Protein AF-0000000082577957 (afdb_homodimer)

InterPro domains:
  IPR009394 DNA repair protein MmcB-like [PF06319] (3-141)
  IPR009394 DNA repair protein MmcB-like [PIRSF031796] (5-137)
  IPR011856 tRNA endonuclease-like domain superfamily [G3DSA:3.40.1350.10] (13-114)

Secondary structure (DSSP, 8-state):
--HHHHHHHHHHHHHHTTEEEEEEEE-TTS-EEEEEEEETT--EEEEEE--SHHHHHT-TTGGGGGGG-SEEEEEEETT---GGGGSGGG-TTT-EEEEE-SS-EEEEEPPPP-PPPHHHHHHHHHHHHHHHHHHHHHHH-TTTTTT-/--HHHHHHHHHHHHHHTTEEEEEEEE-TTS-EEEEEEEETT--EEEEEE--SHHHHHT-TTGGGGGGG-SEEEEEEETT---GGGGSGGG-TTT-EEEEE-SS-EEEEEPPPP-PPPHHHHHHHHHHHHHHHHHHHHHHH-TTTTTT-

Solvent-accessible surface area (backbone atoms only — not comparable to full-atom values): 15838 Å² total; per-residue (Å²): 127,55,63,66,33,30,49,46,1,42,45,39,45,34,44,75,70,55,20,36,44,42,66,66,39,77,42,89,92,78,44,65,37,49,27,39,28,37,34,91,85,65,52,31,37,35,36,44,72,36,70,43,70,66,55,51,75,64,50,84,62,60,74,68,55,58,85,74,22,24,28,40,31,40,34,28,41,70,88,58,83,61,72,69,52,68,36,70,93,53,36,48,81,44,34,12,32,32,40,12,39,61,84,40,48,44,78,78,36,77,43,38,81,47,82,61,56,68,71,58,45,52,52,50,46,52,53,49,20,44,52,26,19,43,50,42,42,43,72,78,37,70,61,56,62,71,80,106,126,55,64,68,32,30,48,48,2,42,45,40,45,36,44,77,70,55,21,34,45,43,66,67,39,77,43,88,92,78,44,64,36,49,28,39,27,36,34,93,86,64,52,31,3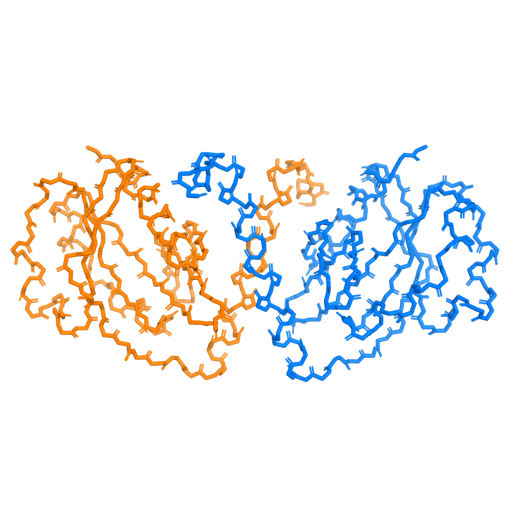8,35,36,45,73,36,70,44,70,67,56,51,74,64,53,84,62,60,74,68,54,58,85,72,23,23,29,40,29,39,33,29,40,71,89,57,82,62,70,68,53,67,36,72,93,51,36,49,82,44,35,13,33,33,39,13,39,60,83,40,48,44,77,78,38,77,43,37,80,47,80,60,56,68,70,58,44,52,52,51,45,51,54,49,20,44,51,25,19,44,50,43,42,42,72,77,38,72,60,56,62,70,80,106

Nearest PDB structures (foldseek):
  3dnx-assembly1_A-2  TM=9.337E-01  e=1.467E-16  Ruegeria pomeroyi
  2vld-assembly1_B  TM=5.559E-01  e=6.396E-04  Pyrococcus abyssi
  8xl0-assembly1_A  TM=4.916E-01  e=1.733E-01  Homo sapiens
  8xl2-assembly1_C  TM=5.024E-01  e=4.855E-01  Homo sapiens
  8xl2-assembly1_B  TM=5.024E-01  e=6.281E-01  Homo sapiens

Sequence (296 aa):
MIAADVARGVTRLLLRHDCVALAEVPLEGGRRADLMAIDSRGNIVIVEIKVSRADLLGDGKWTDYLAHCDRFFWAVPEGFDLRPFEQEGFLPARAGLIVADRYDAAVMREAATFPLPAPTRRKCTLAFARRAARRVIQILDPDAEAAFMIAADVARGVTRLLLRHDCVALAEVPLEGGRRADLMAIDSRGNIVIVEIKVSRADLLGDGKWTDYLAHCDRFFWAVPEGFDLRPFEQEGFLPARAGLIVADRYDAAVMREAATFPLPAPTRRKCTLAFARRAARRVIQILDPDAEAAF

pLDDT: mean 96.44, std 6.92, range [44.67, 98.95]

Organism: NCBI:txid68569

Radius of gyration: 21.64 Å; Cα contacts (8 Å, |Δi|>4): 585; chains: 2; bounding box: 35×65×41 Å

Foldseek 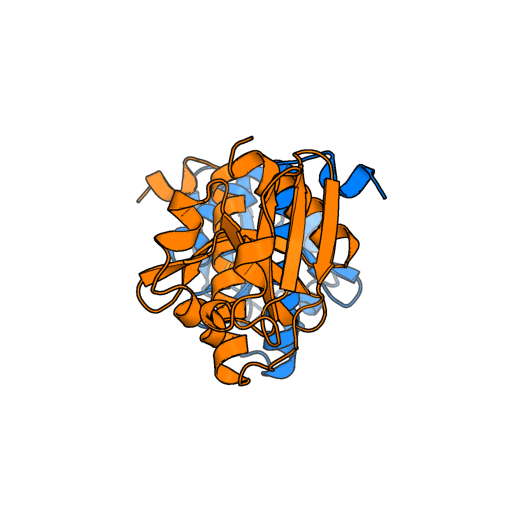3Di:
DDQLFQLQQVQVVCVVVQWHKDAFDADPPGDTFRIWIAHPVLFIETEHEDADPCSVVPCQPVCVCVQQGQAYEYEYEPPDDCVVCPDVSVPLQAYWYKYGGNHHIDTPGGGHTDDHDPVSSVVNVVSVVVVVVVVVCCVVPVCPPVVD/DDQLFQLQQVQVVCVVVQWHKDAFDADPPGDTFRIWIAHPVLFIETEHEDADPCSVVPCQPVCVCVQQGQAYEYEYEPPDDCVVCPDVSVPLQAYWYKYGGNHHIDTPGGGHTDDHDPVSSVVNVVSVVVVVVVVVCCVVPVCPPVVD

Structure (mmCIF, N/CA/C/O backbone):
data_AF-0000000082577957-model_v1
#
loop_
_entity.id
_entity.type
_entity.pdbx_description
1 polymer 'DNA repair protein MmcB-related protein'
#
loop_
_atom_site.group_PDB
_atom_site.id
_atom_site.type_symbol
_atom_site.label_atom_id
_atom_site.label_alt_id
_atom_site.label_comp_id
_atom_site.label_asym_id
_atom_site.label_entity_id
_atom_site.label_seq_id
_atom_site.pdbx_PDB_ins_code
_atom_site.Cartn_x
_atom_site.Cartn_y
_atom_site.Cartn_z
_atom_site.occupancy
_atom_site.B_iso_or_equiv
_atom_site.auth_seq_id
_atom_site.auth_comp_id
_atom_site.auth_asym_id
_atom_site.auth_atom_id
_atom_site.pdbx_PDB_model_num
ATOM 1 N N . MET A 1 1 ? 15.304 22.998 10.464 1 90.53 1 MET A N 1
ATOM 2 C CA . MET A 1 1 ? 14.766 21.656 10.258 1 90.53 1 MET A CA 1
ATOM 3 C C . MET A 1 1 ? 14.057 21.555 8.912 1 90.53 1 MET A C 1
ATOM 5 O O . MET A 1 1 ? 13.353 22.481 8.505 1 90.53 1 MET A O 1
ATOM 9 N N . ILE A 1 2 ? 14.194 20.476 8.189 1 96.13 2 ILE A N 1
ATOM 10 C CA . ILE A 1 2 ? 13.629 20.351 6.849 1 96.13 2 ILE A CA 1
ATOM 11 C C . ILE A 1 2 ? 12.354 19.512 6.904 1 96.13 2 ILE A C 1
ATOM 13 O O . ILE A 1 2 ? 12.065 18.876 7.92 1 96.13 2 ILE A O 1
ATOM 17 N N . ALA A 1 3 ? 11.668 19.492 5.855 1 97.61 3 ALA A N 1
ATOM 18 C CA . ALA A 1 3 ? 10.379 18.813 5.758 1 97.61 3 ALA A CA 1
ATOM 19 C C . ALA A 1 3 ? 10.522 17.32 6.039 1 97.61 3 ALA A C 1
ATOM 21 O O . ALA A 1 3 ? 9.649 16.712 6.662 1 97.61 3 ALA A O 1
ATOM 22 N N . ALA A 1 4 ? 11.646 16.784 5.628 1 97.82 4 ALA A N 1
ATOM 23 C CA . ALA A 1 4 ? 11.872 15.349 5.781 1 97.82 4 ALA A CA 1
ATOM 24 C C . ALA A 1 4 ? 11.962 14.962 7.255 1 97.82 4 ALA A C 1
ATOM 26 O O . ALA A 1 4 ? 11.537 13.872 7.644 1 97.82 4 ALA A O 1
ATOM 27 N N . ASP A 1 5 ? 12.527 15.835 8.075 1 97.82 5 ASP A N 1
ATOM 28 C CA . ASP A 1 5 ? 12.608 15.593 9.512 1 97.82 5 ASP A CA 1
ATOM 29 C C . ASP A 1 5 ? 11.218 15.557 10.143 1 97.82 5 ASP A C 1
ATOM 31 O O . ASP A 1 5 ? 10.912 14.663 10.934 1 97.82 5 ASP A O 1
ATOM 35 N N . VAL A 1 6 ? 10.398 16.482 9.747 1 98.67 6 VAL A N 1
ATOM 36 C CA . VAL A 1 6 ? 9.034 16.553 10.26 1 98.67 6 VAL A CA 1
ATOM 37 C C . VAL A 1 6 ? 8.249 15.321 9.814 1 98.67 6 VAL A C 1
ATOM 39 O O . VAL A 1 6 ? 7.558 14.692 10.618 1 98.67 6 VAL A O 1
ATOM 42 N N . ALA A 1 7 ? 8.438 14.947 8.549 1 98.75 7 ALA A N 1
ATOM 43 C CA . ALA A 1 7 ? 7.736 13.783 8.013 1 98.75 7 ALA A CA 1
ATOM 44 C C . ALA A 1 7 ? 8.086 12.522 8.797 1 98.75 7 ALA A C 1
ATOM 46 O O . ALA A 1 7 ? 7.209 11.71 9.101 1 98.75 7 ALA A O 1
ATOM 47 N N . ARG A 1 8 ? 9.355 12.386 9.087 1 98.3 8 ARG A N 1
ATOM 48 C CA . ARG A 1 8 ? 9.807 11.209 9.822 1 98.3 8 ARG A CA 1
ATOM 49 C C . ARG A 1 8 ? 9.167 11.147 11.204 1 98.3 8 ARG A C 1
ATOM 51 O O . ARG A 1 8 ? 8.65 10.104 11.609 1 98.3 8 ARG A O 1
ATOM 58 N N . GLY A 1 9 ? 9.222 12.252 11.936 1 98.47 9 GLY A N 1
ATOM 59 C CA . GLY A 1 9 ? 8.603 12.295 13.251 1 98.47 9 GLY A CA 1
ATOM 60 C C . GLY A 1 9 ? 7.11 12.032 13.216 1 98.47 9 GLY A C 1
ATOM 61 O O . GLY A 1 9 ? 6.586 11.286 14.047 1 98.47 9 GLY A O 1
ATOM 62 N N . VAL A 1 10 ? 6.428 12.609 12.253 1 98.84 10 VAL A N 1
ATOM 63 C CA . VAL A 1 10 ? 4.983 12.45 12.13 1 98.84 10 VAL A CA 1
ATOM 64 C C . VAL A 1 10 ? 4.652 11.007 11.756 1 98.84 10 VAL A C 1
ATOM 66 O O . VAL A 1 10 ? 3.687 10.432 12.266 1 98.84 10 VAL A O 1
ATOM 69 N N . THR A 1 11 ? 5.41 10.401 10.828 1 98.79 11 THR A N 1
ATOM 70 C CA . THR A 1 11 ? 5.189 9.013 10.438 1 98.79 11 THR A CA 1
ATOM 71 C C . THR A 1 11 ? 5.273 8.091 11.65 1 98.79 11 THR A C 1
ATOM 73 O O . THR A 1 11 ? 4.435 7.203 11.821 1 98.79 11 THR A O 1
ATOM 76 N N . ARG A 1 12 ? 6.278 8.318 12.527 1 98.44 12 ARG A N 1
ATOM 77 C CA . ARG A 1 12 ? 6.428 7.524 13.742 1 98.44 12 ARG A CA 1
ATOM 78 C C . ARG A 1 12 ? 5.225 7.699 14.663 1 98.44 12 ARG A C 1
ATOM 80 O O . ARG A 1 12 ? 4.725 6.726 15.231 1 98.44 12 ARG A O 1
ATOM 87 N N . LEU A 1 13 ? 4.768 8.932 14.8 1 98.45 13 LEU A N 1
ATOM 88 C CA . LEU A 1 13 ? 3.585 9.21 15.607 1 98.45 13 LEU A CA 1
ATOM 89 C C . LEU A 1 13 ? 2.371 8.46 15.067 1 98.45 13 LEU A C 1
ATOM 91 O O . LEU A 1 13 ? 1.646 7.815 15.828 1 98.45 13 LEU A O 1
ATOM 95 N N . LEU A 1 14 ? 2.164 8.59 13.75 1 98.53 14 LEU A N 1
ATOM 96 C CA . LEU A 1 14 ? 1.017 7.946 13.121 1 98.53 14 LEU A CA 1
ATOM 97 C C . LEU A 1 14 ? 1.076 6.433 13.301 1 98.53 14 LEU A C 1
ATOM 99 O O . LEU A 1 14 ? 0.056 5.795 13.569 1 98.53 14 LEU A O 1
ATOM 103 N N . LEU A 1 15 ? 2.248 5.91 13.11 1 98.11 15 LEU A N 1
ATOM 104 C CA . LEU A 1 15 ? 2.423 4.471 13.274 1 98.11 15 LEU A CA 1
ATOM 105 C C . LEU A 1 15 ? 2.037 4.034 14.683 1 98.11 15 LEU A C 1
ATOM 107 O O . LEU A 1 15 ? 1.375 3.009 14.861 1 98.11 15 LEU A O 1
ATOM 111 N N . ARG A 1 16 ? 2.394 4.803 15.677 1 96.81 16 ARG A N 1
ATOM 112 C CA . ARG A 1 16 ? 2.048 4.513 17.065 1 96.81 16 ARG A CA 1
ATOM 113 C C . ARG A 1 16 ? 0.538 4.542 17.27 1 96.81 16 ARG A C 1
ATOM 115 O O . ARG A 1 16 ? 0.026 3.972 18.236 1 96.81 16 ARG A O 1
ATOM 122 N N . HIS A 1 17 ? -0.178 5.202 16.464 1 96.67 17 HIS A N 1
ATOM 123 C CA . HIS A 1 17 ? -1.63 5.303 16.559 1 96.67 17 HIS A CA 1
ATOM 124 C C . HIS A 1 17 ? -2.314 4.397 15.541 1 96.67 17 HIS A C 1
ATOM 126 O O . HIS A 1 17 ? -3.452 4.653 15.142 1 96.67 17 HIS A O 1
ATOM 132 N N . ASP A 1 18 ? -1.565 3.448 14.998 1 96.83 18 ASP A N 1
ATOM 133 C CA . ASP A 1 18 ? -2.06 2.403 14.107 1 96.83 18 ASP A CA 1
ATOM 134 C C . ASP A 1 18 ? -2.45 2.98 12.748 1 96.83 18 ASP A C 1
ATOM 136 O O . ASP A 1 18 ? -3.428 2.54 12.139 1 96.83 18 ASP A O 1
ATOM 140 N N . CYS A 1 19 ? -1.773 4.042 12.339 1 98.41 19 CYS A N 1
ATOM 141 C CA . CYS A 1 19 ? -1.884 4.622 11.006 1 98.41 19 CYS A CA 1
ATOM 142 C C . CYS A 1 19 ? -0.594 4.428 10.218 1 98.41 19 CYS A C 1
ATOM 144 O O . CYS A 1 19 ? 0.489 4.766 10.699 1 98.41 19 CYS A O 1
ATOM 146 N N . VAL A 1 20 ? -0.752 3.888 9.031 1 98.87 20 VAL A N 1
ATOM 147 C CA . VAL A 1 20 ? 0.43 3.698 8.196 1 98.87 20 VAL A CA 1
ATOM 148 C C . VAL A 1 20 ? 0.447 4.739 7.079 1 98.87 20 VAL A C 1
ATOM 150 O O . VAL A 1 20 ? -0.558 4.937 6.392 1 98.87 20 VAL A O 1
ATOM 153 N N . ALA A 1 21 ? 1.607 5.369 6.934 1 98.88 21 ALA A N 1
ATOM 154 C CA . ALA A 1 21 ? 1.661 6.564 6.096 1 98.88 21 ALA A CA 1
ATOM 155 C C . ALA A 1 21 ? 2.533 6.332 4.865 1 98.88 21 ALA A C 1
ATOM 157 O O . ALA A 1 21 ? 3.447 5.505 4.891 1 98.88 21 ALA A O 1
ATOM 158 N N . LEU A 1 22 ? 2.221 7.034 3.843 1 98.86 22 LEU A N 1
ATOM 159 C CA . LEU A 1 22 ? 3.068 7.246 2.675 1 98.86 22 LEU A CA 1
ATOM 160 C C . LEU A 1 22 ? 3.36 8.73 2.476 1 98.86 22 LEU A C 1
ATOM 162 O O . LEU A 1 22 ? 2.475 9.57 2.657 1 98.86 22 LEU A O 1
ATOM 166 N N . ALA A 1 23 ? 4.561 9 2.089 1 98.78 23 ALA A N 1
ATOM 167 C CA . ALA A 1 23 ? 4.924 10.381 1.781 1 98.78 23 ALA A CA 1
ATOM 168 C C . ALA A 1 23 ? 4.689 10.695 0.306 1 98.78 23 ALA A C 1
ATOM 170 O O . ALA A 1 23 ? 4.676 9.791 -0.533 1 98.78 23 ALA A O 1
ATOM 171 N N . GLU A 1 24 ? 4.461 11.939 -0.005 1 98.49 24 GLU A N 1
ATOM 172 C CA . GLU A 1 24 ? 4.403 12.454 -1.37 1 98.49 24 GLU A CA 1
ATOM 173 C C . GLU A 1 24 ? 3.353 11.716 -2.194 1 98.49 24 GLU A C 1
ATOM 175 O O . GLU A 1 24 ? 3.668 11.136 -3.236 1 98.49 24 GLU A O 1
ATOM 180 N N . VAL A 1 25 ? 2.147 11.786 -1.832 1 98.69 25 VAL A N 1
ATOM 181 C CA . VAL A 1 25 ? 1.056 11.049 -2.461 1 98.69 25 VAL A CA 1
ATOM 182 C C . VAL A 1 25 ? 0.285 11.971 -3.403 1 98.69 25 VAL A C 1
ATOM 184 O O . VAL A 1 25 ? -0.356 12.927 -2.959 1 98.69 25 VAL A O 1
ATOM 187 N N . PRO A 1 26 ? 0.29 11.699 -4.695 1 98.1 26 PRO A N 1
ATOM 188 C CA . PRO A 1 26 ? -0.549 12.481 -5.606 1 98.1 26 PRO A CA 1
ATOM 189 C C . PRO A 1 26 ? -2.041 12.27 -5.362 1 98.1 26 PRO A C 1
ATOM 191 O O . PRO A 1 26 ? -2.471 11.151 -5.073 1 98.1 26 PRO A O 1
ATOM 194 N N . LEU A 1 27 ? -2.75 13.291 -5.435 1 96.73 27 LEU A N 1
ATOM 195 C CA . LEU A 1 27 ? -4.2 13.276 -5.27 1 96.73 27 LEU A CA 1
ATOM 196 C C . LEU A 1 27 ? -4.897 13.727 -6.549 1 96.73 27 LEU A C 1
ATOM 198 O O . LEU A 1 27 ? -4.269 14.326 -7.425 1 96.73 27 LEU A O 1
ATOM 202 N N . GLU A 1 28 ? -6.138 13.355 -6.586 1 91.99 28 GLU A N 1
ATOM 203 C CA . GLU A 1 28 ? -6.937 13.895 -7.682 1 91.99 28 GLU A CA 1
ATOM 204 C C . GLU A 1 28 ? -6.977 15.42 -7.638 1 91.99 28 GLU A C 1
ATOM 206 O O . GLU A 1 28 ? -7.083 16.012 -6.562 1 91.99 28 GLU A O 1
ATOM 211 N N . GLY A 1 29 ? -6.883 16.039 -8.82 1 91.42 29 GLY A N 1
ATOM 212 C CA . GLY A 1 29 ? -6.914 17.492 -8.874 1 91.42 29 GLY A CA 1
ATOM 213 C C . GLY A 1 29 ? -5.532 18.118 -8.911 1 91.42 29 GLY A C 1
ATOM 214 O O . GLY A 1 29 ? -5.397 19.342 -8.857 1 91.42 29 GLY A O 1
ATOM 215 N N . GLY A 1 30 ? -4.492 17.263 -8.9 1 92.77 30 GLY A N 1
ATOM 216 C CA . GLY A 1 30 ? -3.147 17.756 -9.146 1 92.77 30 GLY A CA 1
ATOM 217 C C . GLY A 1 30 ? -2.387 18.076 -7.873 1 92.77 30 GLY A C 1
ATOM 218 O O . GLY A 1 30 ? -1.258 18.57 -7.925 1 92.77 30 GLY A O 1
ATOM 219 N N . ARG A 1 31 ? -2.996 17.825 -6.763 1 95.11 31 ARG A N 1
ATOM 220 C CA . ARG A 1 31 ? -2.319 18.048 -5.489 1 95.11 31 ARG A CA 1
ATOM 221 C C . ARG A 1 31 ? -1.464 16.845 -5.106 1 95.11 31 ARG A C 1
ATOM 223 O O . ARG A 1 31 ? -1.672 15.742 -5.613 1 95.11 31 ARG A O 1
ATOM 230 N N . ARG A 1 32 ? -0.459 17.151 -4.239 1 97.9 32 ARG A N 1
ATOM 231 C CA . ARG A 1 32 ? 0.366 16.112 -3.63 1 97.9 32 ARG A CA 1
ATOM 232 C C . ARG A 1 32 ? 0.421 16.275 -2.115 1 97.9 32 ARG A C 1
ATOM 234 O O . ARG A 1 32 ? 0.872 17.307 -1.612 1 97.9 32 ARG A O 1
ATOM 241 N N . ALA A 1 33 ? -0.101 15.337 -1.443 1 98.5 33 ALA A N 1
ATOM 242 C CA . ALA A 1 33 ? -0.033 15.361 0.016 1 98.5 33 ALA A CA 1
ATOM 243 C C . ALA A 1 33 ? 1.379 15.05 0.504 1 98.5 33 ALA A C 1
ATOM 245 O O . ALA A 1 33 ? 2.027 14.129 0.001 1 98.5 33 ALA A O 1
ATOM 246 N N . ASP A 1 34 ? 1.82 15.786 1.504 1 98.76 34 ASP A N 1
ATOM 247 C CA . ASP A 1 34 ? 3.106 15.452 2.108 1 98.76 34 ASP A CA 1
ATOM 248 C C . ASP A 1 34 ? 3.068 14.069 2.752 1 98.76 34 ASP A C 1
ATOM 250 O O . ASP A 1 34 ? 3.983 13.265 2.563 1 98.76 34 ASP A O 1
ATOM 254 N N . LEU A 1 35 ? 2.01 13.78 3.539 1 98.91 35 LEU A N 1
ATOM 255 C CA . LEU A 1 35 ? 1.741 12.451 4.075 1 98.91 35 LEU A CA 1
ATOM 256 C C . LEU A 1 35 ? 0.269 12.087 3.912 1 98.91 35 LEU A C 1
ATOM 258 O O . LEU A 1 35 ? -0.61 12.927 4.118 1 98.91 35 LEU A O 1
ATOM 262 N N . MET A 1 36 ? -0.009 10.947 3.523 1 98.94 36 MET A N 1
ATOM 263 C CA . MET A 1 36 ? -1.317 10.301 3.58 1 98.94 36 MET A CA 1
ATOM 264 C C . MET A 1 36 ? -1.244 8.995 4.363 1 98.94 36 MET A C 1
ATOM 266 O O . MET A 1 36 ? -0.322 8.201 4.171 1 98.94 36 MET A O 1
ATOM 270 N N . ALA A 1 37 ? -2.179 8.783 5.268 1 98.95 37 ALA A N 1
ATOM 271 C CA . ALA A 1 37 ? -2.152 7.593 6.114 1 98.95 37 ALA A CA 1
ATOM 272 C C . ALA A 1 37 ? -3.527 6.935 6.179 1 98.95 37 ALA A C 1
ATOM 274 O O . ALA A 1 37 ? -4.548 7.593 5.967 1 98.95 37 ALA A O 1
ATOM 275 N N . ILE A 1 38 ? -3.49 5.65 6.459 1 98.91 38 ILE A N 1
ATOM 276 C CA . ILE A 1 38 ? -4.724 4.885 6.597 1 98.91 38 ILE A CA 1
ATOM 277 C C . ILE A 1 38 ? -4.68 4.062 7.882 1 98.91 38 ILE A C 1
ATOM 279 O O . ILE A 1 38 ? -3.652 3.463 8.209 1 98.91 38 ILE A O 1
ATOM 283 N N . ASP A 1 39 ? -5.755 4.077 8.596 1 98.67 39 ASP A N 1
ATOM 284 C CA . ASP A 1 39 ? -5.802 3.277 9.815 1 98.67 39 ASP A CA 1
ATOM 285 C C . ASP A 1 39 ? -6.502 1.942 9.57 1 98.67 39 ASP A C 1
ATOM 287 O O . ASP A 1 39 ? -6.818 1.602 8.428 1 98.67 39 ASP A O 1
ATOM 291 N N . SER A 1 40 ? -6.701 1.143 10.606 1 97.97 40 SER A N 1
ATOM 292 C CA . SER A 1 40 ? -7.18 -0.229 10.476 1 97.97 40 SER A CA 1
ATOM 293 C C . SER A 1 40 ? -8.656 -0.265 10.095 1 97.97 40 SER A C 1
ATOM 295 O O . SER A 1 40 ? -9.173 -1.309 9.691 1 97.97 40 SER A O 1
ATOM 297 N N . ARG A 1 41 ? -9.371 0.877 10.206 1 97.66 41 ARG A N 1
ATOM 298 C CA . ARG A 1 41 ? -10.781 0.959 9.84 1 97.66 41 ARG A CA 1
ATOM 299 C C . ARG A 1 41 ? -10.952 1.571 8.454 1 97.66 41 ARG A C 1
ATOM 301 O O . ARG A 1 41 ? -12.075 1.701 7.961 1 97.66 41 ARG A O 1
ATOM 308 N N . GLY A 1 42 ? -9.894 1.992 7.837 1 98.54 42 GLY A N 1
ATOM 309 C CA . GLY A 1 42 ? -9.945 2.56 6.499 1 98.54 42 GLY A CA 1
ATOM 310 C C . GLY A 1 42 ? -10.1 4.069 6.497 1 98.54 42 GLY A C 1
ATOM 311 O O . GLY A 1 42 ? -10.358 4.671 5.452 1 98.54 42 GLY A O 1
ATOM 312 N N . ASN A 1 43 ? -9.993 4.682 7.702 1 98.72 43 ASN A N 1
ATOM 313 C CA . ASN A 1 43 ? -10.012 6.14 7.756 1 98.72 43 ASN A CA 1
ATOM 314 C C . ASN A 1 43 ? -8.714 6.738 7.221 1 98.72 43 ASN A C 1
ATOM 316 O O . ASN A 1 43 ? -7.63 6.219 7.49 1 98.72 43 ASN A O 1
ATOM 320 N N . ILE A 1 44 ? -8.852 7.83 6.531 1 98.92 44 ILE A N 1
ATOM 321 C CA . ILE A 1 44 ? -7.717 8.433 5.841 1 98.92 44 ILE A CA 1
ATOM 322 C C . ILE A 1 44 ? -7.352 9.757 6.507 1 98.92 44 ILE A C 1
ATOM 324 O O . ILE A 1 44 ? -8.228 10.575 6.797 1 98.92 44 ILE A O 1
ATOM 328 N N . VAL A 1 45 ? -6.082 9.937 6.762 1 98.93 45 VAL A N 1
ATOM 329 C CA . VAL A 1 45 ? -5.508 11.15 7.335 1 98.93 45 VAL A CA 1
ATOM 330 C C . VAL A 1 45 ? -4.541 11.785 6.339 1 98.93 45 VAL A C 1
ATOM 332 O O . VAL A 1 45 ? -3.725 11.091 5.728 1 98.93 45 VAL A O 1
ATOM 335 N N . ILE A 1 46 ? -4.674 13.042 6.14 1 98.94 46 ILE A N 1
ATOM 336 C CA . ILE A 1 46 ? -3.674 13.786 5.383 1 98.94 46 ILE A CA 1
ATOM 337 C C . ILE A 1 46 ? -2.959 14.773 6.302 1 98.94 46 ILE A C 1
ATOM 339 O O . ILE A 1 46 ? -3.592 15.425 7.136 1 98.94 46 ILE A O 1
ATOM 343 N N . VAL A 1 47 ? -1.677 14.852 6.195 1 98.94 47 VAL A N 1
ATOM 344 C CA . VAL A 1 47 ? -0.835 15.796 6.922 1 98.94 47 VAL A CA 1
ATOM 345 C C . VAL A 1 47 ? -0.065 16.67 5.934 1 98.94 47 VAL A C 1
ATOM 347 O O . VAL A 1 47 ? 0.675 16.16 5.09 1 98.94 47 VAL A O 1
ATOM 350 N N . GLU A 1 48 ? -0.268 17.931 6.013 1 98.82 48 GLU A N 1
ATOM 351 C CA . GLU A 1 48 ? 0.473 18.905 5.217 1 98.82 48 GLU A CA 1
ATOM 352 C C . GLU A 1 48 ? 1.572 19.57 6.041 1 98.82 48 GLU A C 1
ATOM 354 O O . GLU A 1 48 ? 1.301 20.142 7.099 1 98.82 48 GLU A O 1
ATOM 359 N N . ILE A 1 49 ? 2.781 19.469 5.609 1 98.78 49 ILE A N 1
ATOM 360 C CA . ILE A 1 49 ? 3.951 19.912 6.359 1 98.78 49 ILE A CA 1
ATOM 361 C C . ILE A 1 49 ? 4.35 21.316 5.911 1 98.78 49 ILE A C 1
ATOM 363 O O . ILE A 1 49 ? 4.445 21.589 4.712 1 98.78 49 ILE A O 1
ATOM 367 N N . LYS A 1 50 ? 4.511 22.22 6.842 1 98.4 50 LYS A N 1
ATOM 368 C CA . LYS A 1 50 ? 5.044 23.558 6.603 1 98.4 50 LYS A CA 1
ATOM 369 C C . LYS A 1 50 ? 6.28 23.819 7.459 1 98.4 50 LYS A C 1
ATOM 371 O O . LYS A 1 50 ? 6.225 23.712 8.686 1 98.4 50 LYS A O 1
ATOM 376 N N . VAL A 1 51 ? 7.412 24.174 6.815 1 97.72 51 VAL A N 1
ATOM 377 C CA . VAL A 1 51 ? 8.647 24.286 7.582 1 97.72 51 VAL A CA 1
ATOM 378 C C . VAL A 1 51 ? 9.017 25.758 7.754 1 97.72 51 VAL A C 1
ATOM 380 O O . VAL A 1 51 ? 9.937 26.089 8.505 1 97.72 51 VAL A O 1
ATOM 383 N N . SER A 1 52 ? 8.275 26.736 7.019 1 96.31 52 SER A N 1
ATOM 384 C CA . SER A 1 52 ? 8.477 28.174 7.172 1 96.31 52 SER A CA 1
ATOM 385 C C . SER A 1 52 ? 7.153 28.928 7.102 1 96.31 52 SER A C 1
ATOM 387 O O . SER A 1 52 ? 6.174 28.424 6.549 1 96.31 52 SER A O 1
ATOM 389 N N . ARG A 1 53 ? 7.19 30.105 7.634 1 94.23 53 ARG A N 1
ATOM 390 C CA . ARG A 1 53 ? 6.018 30.97 7.549 1 94.23 53 ARG A CA 1
ATOM 391 C C . ARG A 1 53 ? 5.664 31.272 6.097 1 94.23 53 ARG A C 1
ATOM 393 O O . ARG A 1 53 ? 4.486 31.335 5.74 1 94.23 53 ARG A O 1
ATOM 400 N N . ALA A 1 54 ? 6.644 31.46 5.293 1 94.94 54 ALA A N 1
ATOM 401 C CA . ALA A 1 54 ? 6.437 31.723 3.872 1 94.94 54 ALA A CA 1
ATOM 402 C C . ALA A 1 54 ? 5.735 30.549 3.193 1 94.94 54 ALA A C 1
ATOM 404 O O . ALA A 1 54 ? 4.816 30.745 2.396 1 94.94 54 ALA A O 1
ATOM 405 N N . ASP A 1 55 ? 6.16 29.361 3.561 1 94.42 55 ASP A N 1
ATOM 406 C CA . ASP A 1 55 ? 5.525 28.158 3.03 1 94.42 55 ASP A CA 1
ATOM 407 C C . ASP A 1 55 ? 4.062 28.076 3.457 1 94.42 55 ASP A C 1
ATOM 409 O O . ASP A 1 55 ? 3.194 27.725 2.654 1 94.42 55 ASP A O 1
ATOM 413 N N . LEU A 1 56 ? 3.849 28.379 4.663 1 96.04 56 LEU A N 1
ATOM 414 C CA . LEU A 1 56 ? 2.495 28.344 5.205 1 96.04 56 LEU A CA 1
ATOM 415 C C . LEU A 1 56 ? 1.599 29.353 4.494 1 96.04 56 LEU A C 1
ATOM 417 O O . LEU A 1 56 ? 0.523 28.999 4.006 1 96.04 56 LEU A O 1
ATOM 421 N N . LEU A 1 57 ? 2.016 30.583 4.413 1 92.81 57 LEU A N 1
ATOM 422 C CA . LEU A 1 57 ? 1.204 31.668 3.874 1 92.81 57 LEU A CA 1
ATOM 423 C C . LEU A 1 57 ? 1.055 31.538 2.362 1 92.81 57 LEU A C 1
ATOM 425 O O . LEU A 1 57 ? 0.101 32.059 1.781 1 92.81 57 LEU A O 1
ATOM 429 N N . GLY A 1 58 ? 1.905 30.775 1.736 1 92.87 58 GLY A N 1
ATOM 430 C CA . GLY A 1 58 ? 1.878 30.583 0.295 1 92.87 58 GLY A CA 1
ATOM 431 C C . GLY A 1 58 ? 0.954 29.461 -0.14 1 92.87 58 GLY A C 1
ATOM 432 O O . GLY A 1 58 ? 0.708 29.28 -1.334 1 92.87 58 GLY A O 1
ATOM 433 N N . ASP A 1 59 ? 0.399 28.738 0.801 1 91.77 59 ASP A N 1
ATOM 434 C CA . ASP A 1 59 ? -0.463 27.613 0.453 1 91.77 59 ASP A CA 1
ATOM 435 C C . ASP A 1 59 ? -1.929 28.037 0.411 1 91.77 59 ASP A C 1
ATOM 437 O O . ASP A 1 59 ? -2.696 27.729 1.326 1 91.77 59 ASP A O 1
ATOM 441 N N . GLY A 1 60 ? -2.362 28.614 -0.705 1 91.62 60 GLY A N 1
ATOM 442 C CA . GLY A 1 60 ? -3.715 29.127 -0.85 1 91.62 60 GLY A CA 1
ATOM 443 C C . GLY A 1 60 ? -4.719 28.059 -1.24 1 91.62 60 GLY A C 1
ATOM 444 O O . GLY A 1 60 ? -5.929 28.286 -1.18 1 91.62 60 GLY A O 1
ATOM 445 N N . LYS A 1 61 ? -4.259 26.877 -1.541 1 94.34 61 LYS A N 1
ATOM 446 C CA . LYS A 1 61 ? -5.167 25.856 -2.057 1 94.34 61 LYS A CA 1
ATOM 447 C C . LYS A 1 61 ? -5.202 24.637 -1.139 1 94.34 61 LYS A C 1
ATOM 449 O O . LYS A 1 61 ? -5.64 23.56 -1.546 1 94.34 61 LYS A O 1
ATOM 454 N N . TRP A 1 62 ? -4.825 24.808 0.049 1 96.45 62 TRP A N 1
ATOM 455 C CA . TRP A 1 62 ? -4.664 23.662 0.938 1 96.45 62 TRP A CA 1
ATOM 456 C C . TRP A 1 62 ? -6.006 22.989 1.208 1 96.45 62 TRP A C 1
ATOM 458 O O . TRP A 1 62 ? -6.061 21.791 1.493 1 96.45 62 TRP A O 1
ATOM 468 N N . THR A 1 63 ? -7.169 23.69 1.125 1 96.92 63 THR A N 1
ATOM 469 C CA . THR A 1 63 ? -8.467 23.103 1.438 1 96.92 63 THR A CA 1
ATOM 470 C C . THR A 1 63 ? -8.84 22.038 0.411 1 96.92 63 THR A C 1
ATOM 472 O O . THR A 1 63 ? -9.766 21.254 0.631 1 96.92 63 THR A O 1
ATOM 475 N N . ASP A 1 64 ? -8.152 21.97 -0.716 1 96.86 64 ASP A N 1
ATOM 476 C CA . ASP A 1 64 ? -8.349 20.927 -1.718 1 96.86 64 ASP A CA 1
ATOM 477 C C . ASP A 1 64 ? -8.079 19.543 -1.131 1 96.86 64 ASP A C 1
ATOM 479 O O . ASP A 1 64 ? -8.593 18.54 -1.63 1 96.86 64 ASP A O 1
ATOM 483 N N . TYR A 1 65 ? -7.268 19.458 -0.072 1 97.93 65 TYR A N 1
ATOM 484 C CA . TYR A 1 65 ? -6.922 18.179 0.539 1 97.93 65 TYR A CA 1
ATOM 485 C C . TYR A 1 65 ? -8.122 17.578 1.262 1 97.93 65 TYR A C 1
ATOM 487 O O . TYR A 1 65 ? -8.199 16.361 1.443 1 97.93 65 TYR A O 1
ATOM 495 N N . LEU A 1 66 ? -9.073 18.428 1.645 1 97.89 66 LEU A N 1
ATOM 496 C CA . LEU A 1 66 ? -10.122 18.031 2.579 1 97.89 66 LEU A CA 1
ATOM 497 C C . LEU A 1 66 ? -11.088 17.049 1.925 1 97.89 66 LEU A C 1
ATOM 499 O O . LEU A 1 66 ? -11.735 16.256 2.613 1 97.89 66 LEU A O 1
ATOM 503 N N . ALA A 1 67 ? -11.138 17.046 0.646 1 97.43 67 ALA A N 1
ATOM 504 C CA . ALA A 1 67 ? -12.036 16.149 -0.077 1 97.43 67 ALA A CA 1
ATOM 505 C C . ALA A 1 67 ? -11.449 14.743 -0.171 1 97.43 67 ALA A C 1
ATOM 507 O O . ALA A 1 67 ? -12.105 13.821 -0.661 1 97.43 67 ALA A O 1
ATOM 508 N N . HIS A 1 68 ? -10.219 14.564 0.387 1 98.18 68 HIS A N 1
ATOM 509 C CA . HIS A 1 68 ? -9.514 13.302 0.194 1 98.18 68 HIS A CA 1
ATOM 510 C C . HIS A 1 68 ? -9.214 12.629 1.529 1 98.18 68 HIS A C 1
ATOM 512 O O . HIS A 1 68 ? -8.466 11.649 1.581 1 98.18 68 HIS A O 1
ATOM 518 N N . CYS A 1 69 ? -9.738 13.186 2.621 1 98.71 69 CYS A N 1
ATOM 519 C CA . CYS A 1 69 ? -9.394 12.609 3.916 1 98.71 69 CYS A CA 1
ATOM 520 C C . CYS A 1 69 ? -10.534 12.787 4.912 1 98.71 69 CYS A C 1
ATOM 522 O O . CYS A 1 69 ? -11.409 13.632 4.716 1 98.71 69 CYS A O 1
ATOM 524 N N . ASP A 1 70 ? -10.554 11.959 5.884 1 98.9 70 ASP A N 1
ATOM 525 C CA . ASP A 1 70 ? -11.458 12.102 7.022 1 98.9 70 ASP A CA 1
ATOM 526 C C . ASP A 1 70 ? -10.954 13.168 7.993 1 98.9 70 ASP A C 1
ATOM 528 O O . ASP A 1 70 ? -11.749 13.883 8.606 1 98.9 70 ASP A O 1
ATOM 532 N N . ARG A 1 71 ? -9.653 13.233 8.156 1 98.91 71 ARG A N 1
ATOM 533 C CA . ARG A 1 71 ? -8.991 14.152 9.076 1 98.91 71 ARG A CA 1
ATOM 534 C C . ARG A 1 71 ? -7.801 14.832 8.408 1 98.91 71 ARG A C 1
ATOM 536 O O . ARG A 1 71 ? -7.057 14.198 7.657 1 98.91 71 ARG A O 1
ATOM 543 N N . PHE A 1 72 ? -7.64 16.07 8.72 1 98.91 72 PHE A N 1
ATOM 544 C CA . PHE A 1 72 ? -6.558 16.868 8.153 1 98.91 72 PHE A CA 1
ATOM 545 C C . PHE A 1 72 ? -5.717 17.5 9.255 1 98.91 72 PHE A C 1
ATOM 547 O O . PHE A 1 72 ? -6.257 18.066 10.208 1 98.91 72 PHE A O 1
ATOM 554 N N . PHE A 1 73 ? -4.361 17.403 9.094 1 98.94 73 PHE A N 1
ATOM 555 C CA . PHE A 1 73 ? -3.438 18.027 10.034 1 98.94 73 PHE A CA 1
ATOM 556 C C . PHE A 1 73 ? -2.437 18.914 9.303 1 98.94 73 PHE A C 1
ATOM 558 O O . PHE A 1 73 ? -1.968 18.565 8.217 1 98.94 73 PHE A O 1
ATOM 565 N N . TRP A 1 74 ? -2.127 19.968 9.973 1 98.79 74 TRP A N 1
ATOM 566 C CA . TRP A 1 74 ? -0.849 20.632 9.739 1 98.79 74 TRP A CA 1
ATOM 567 C C . TRP A 1 74 ? 0.257 19.996 10.575 1 98.79 74 TRP A C 1
ATOM 569 O O . TRP A 1 74 ? 0.035 19.627 11.731 1 98.79 74 TRP A O 1
ATOM 579 N N . ALA A 1 75 ? 1.415 19.913 10.048 1 98.91 75 ALA A N 1
ATOM 580 C CA . ALA A 1 75 ? 2.599 19.545 10.82 1 98.91 75 ALA A CA 1
ATOM 581 C C . ALA A 1 75 ? 3.72 20.561 10.622 1 98.91 75 ALA A C 1
ATOM 583 O O . ALA A 1 75 ? 4.01 20.963 9.493 1 98.91 75 ALA A O 1
ATOM 584 N N . VAL A 1 76 ? 4.35 20.961 11.714 1 98.84 76 VAL A N 1
ATOM 585 C CA . VAL A 1 76 ? 5.391 21.982 11.676 1 98.84 76 VAL A CA 1
ATOM 586 C C . VAL A 1 76 ? 6.549 21.574 12.584 1 98.84 76 VAL A C 1
ATOM 588 O O . VAL A 1 76 ? 6.385 20.729 13.468 1 98.84 76 VAL A O 1
ATOM 591 N N . PRO A 1 77 ? 7.703 22.156 12.362 1 98.61 77 PRO A N 1
ATOM 592 C CA . PRO A 1 77 ? 8.835 21.805 13.223 1 98.61 77 PRO A CA 1
ATOM 593 C C . PRO A 1 77 ? 8.701 22.371 14.634 1 98.61 77 PRO A C 1
ATOM 595 O O . PRO A 1 77 ? 8.01 23.372 14.839 1 98.61 77 PRO A O 1
ATOM 598 N N . GLU A 1 78 ? 9.377 21.725 15.497 1 97.1 78 GLU A N 1
ATOM 599 C CA . GLU A 1 78 ? 9.533 22.291 16.833 1 97.1 78 GLU A CA 1
ATOM 600 C C . GLU A 1 78 ? 10.044 23.728 16.768 1 97.1 78 GLU A C 1
ATOM 602 O O . GLU A 1 78 ? 10.966 24.031 16.009 1 97.1 78 GLU A O 1
ATOM 607 N N . GLY A 1 79 ? 9.407 24.661 17.504 1 95.97 79 GLY A N 1
ATOM 608 C CA . GLY A 1 79 ? 9.821 26.054 17.54 1 95.97 79 GLY A CA 1
ATOM 609 C C . GLY A 1 79 ? 9.073 26.925 16.548 1 95.97 79 GLY A C 1
ATOM 610 O O . GLY A 1 79 ? 9.262 28.143 16.518 1 95.97 79 GLY A O 1
ATOM 611 N N . PHE A 1 80 ? 8.235 26.327 15.71 1 97.26 80 PHE A N 1
ATOM 612 C CA . PHE A 1 80 ? 7.435 27.059 14.735 1 97.26 80 PHE A CA 1
ATOM 613 C C . PHE A 1 80 ? 6.405 27.94 15.431 1 97.26 80 PHE A C 1
ATOM 615 O O . PHE A 1 80 ? 5.774 27.517 16.402 1 97.26 80 PHE A O 1
ATOM 622 N N . ASP A 1 81 ? 6.206 29.137 14.956 1 96.91 81 ASP A N 1
ATOM 623 C CA . ASP A 1 81 ? 5.145 30.004 15.45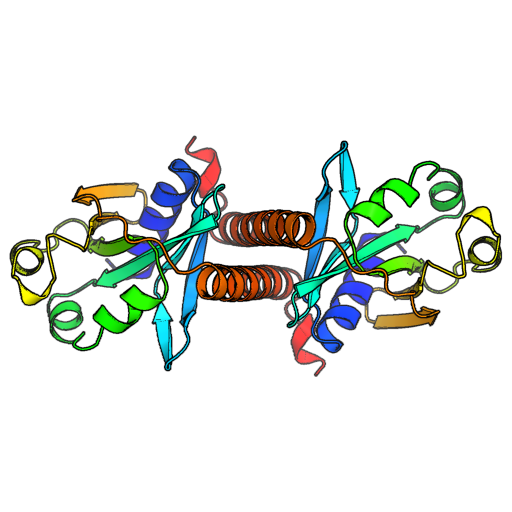9 1 96.91 81 ASP A CA 1
ATOM 624 C C . ASP A 1 81 ? 3.768 29.431 15.134 1 96.91 81 ASP A C 1
ATOM 626 O O . ASP A 1 81 ? 3.406 29.295 13.963 1 96.91 81 ASP A O 1
ATOM 630 N N . LEU A 1 82 ? 2.958 29.144 16.087 1 97.48 82 LEU A N 1
ATOM 631 C CA . LEU A 1 82 ? 1.694 28.443 15.884 1 97.48 82 LEU A CA 1
ATOM 632 C C . LEU A 1 82 ? 0.536 29.43 15.781 1 97.48 82 LEU A C 1
ATOM 634 O O . LEU A 1 82 ? -0.586 29.043 15.447 1 97.48 82 LEU A O 1
ATOM 638 N N . ARG A 1 83 ? 0.704 30.721 16.04 1 96.42 83 ARG A N 1
ATOM 639 C CA . ARG A 1 83 ? -0.349 31.727 16.135 1 96.42 83 ARG A CA 1
ATOM 640 C C . ARG A 1 83 ? -1.158 31.796 14.844 1 96.42 83 ARG A C 1
ATOM 642 O O . ARG A 1 83 ? -2.384 31.92 14.879 1 96.42 83 ARG A O 1
ATOM 649 N N . PRO A 1 84 ? -0.456 31.649 13.698 1 96.26 84 PRO A N 1
ATOM 650 C CA . PRO A 1 84 ? -1.219 31.755 12.451 1 96.26 84 PRO A CA 1
ATOM 651 C C . PRO A 1 84 ? -2.307 30.69 12.333 1 96.26 84 PRO A C 1
ATOM 653 O O . PRO A 1 84 ? -3.361 30.942 11.743 1 96.26 84 PRO A O 1
ATOM 656 N N . PHE A 1 85 ? -2.167 29.508 12.873 1 97.62 85 PHE A N 1
ATOM 657 C CA . PHE A 1 85 ? -3.077 28.38 12.71 1 97.62 85 PHE A CA 1
ATOM 658 C C . PHE A 1 85 ? -4.362 28.603 13.497 1 97.62 85 PHE A C 1
ATOM 660 O O . PHE A 1 85 ? -5.333 27.86 13.335 1 97.62 85 PHE A O 1
ATOM 667 N N . GLU A 1 86 ? -4.411 29.641 14.3 1 97.16 86 GLU A N 1
ATOM 668 C CA . GLU A 1 86 ? -5.615 29.984 15.051 1 97.16 86 GLU A CA 1
ATOM 669 C C . GLU A 1 86 ? -6.542 30.876 14.23 1 97.16 86 GLU A C 1
ATOM 671 O O . GLU A 1 86 ? -7.691 31.108 14.615 1 97.16 86 GLU A O 1
ATOM 676 N N . GLN A 1 87 ? -6.023 31.365 13.17 1 96.4 87 GLN A N 1
ATOM 677 C CA . GLN A 1 87 ? -6.819 32.241 12.316 1 96.4 87 GLN A CA 1
ATOM 678 C C . GLN A 1 87 ? -7.873 31.449 11.547 1 96.4 87 GLN A C 1
ATOM 680 O O . GLN A 1 87 ? -7.63 30.311 11.143 1 96.4 87 GLN A O 1
ATOM 685 N N . GLU A 1 88 ? -8.971 32.063 11.243 1 96.04 88 GLU A N 1
ATOM 686 C CA . GLU A 1 88 ? -10.124 31.425 10.615 1 96.04 88 GLU A CA 1
ATOM 687 C C . GLU A 1 88 ? -9.747 30.799 9.275 1 96.04 88 GLU A C 1
ATOM 689 O O . GLU A 1 88 ? -10.238 29.723 8.926 1 96.04 88 GLU A O 1
ATOM 694 N N . GLY A 1 89 ? -8.899 31.411 8.581 1 95.85 89 GLY A N 1
ATOM 695 C CA . GLY A 1 89 ? -8.488 30.939 7.268 1 95.85 89 GLY A CA 1
ATOM 696 C C . GLY A 1 89 ? -7.828 29.574 7.304 1 95.85 89 GLY A C 1
ATOM 697 O O . GLY A 1 89 ? -7.742 28.893 6.28 1 95.85 89 GLY A O 1
ATOM 698 N N . PHE A 1 90 ? -7.398 29.171 8.472 1 97.25 90 PHE A N 1
ATOM 699 C CA . PHE A 1 90 ? -6.745 27.875 8.61 1 97.25 90 PHE A CA 1
ATOM 700 C C . PHE A 1 90 ? -7.683 26.861 9.254 1 97.25 90 PHE A C 1
ATOM 702 O O . PHE A 1 90 ? -7.259 25.765 9.625 1 97.25 90 PHE A O 1
ATOM 709 N N . LEU A 1 91 ? -8.942 27.269 9.466 1 97.6 91 LEU A N 1
ATOM 710 C CA . LEU A 1 91 ? -10.046 26.431 9.919 1 97.6 91 LEU A CA 1
ATOM 711 C C . LEU A 1 91 ? -9.663 25.66 11.178 1 97.6 91 LEU A C 1
ATOM 713 O O . LEU A 1 91 ? -9.68 24.427 11.186 1 97.6 91 LEU A O 1
ATOM 717 N N . PRO A 1 92 ? -9.341 26.372 12.249 1 98.2 92 PRO A N 1
ATOM 718 C CA . PRO A 1 92 ? -8.895 25.709 13.477 1 98.2 92 PRO A CA 1
ATOM 719 C C . PRO A 1 92 ? -9.926 24.725 14.024 1 98.2 92 PRO A C 1
ATOM 721 O O . PRO A 1 92 ? -9.572 23.797 14.756 1 98.2 92 PRO A O 1
ATOM 724 N N . ALA A 1 93 ? -11.188 24.808 13.659 1 98.06 93 ALA A N 1
ATOM 725 C CA . ALA A 1 93 ? -12.222 23.883 14.118 1 98.06 93 ALA A CA 1
ATOM 726 C C . ALA A 1 93 ? -12.177 22.577 13.331 1 98.06 93 ALA A C 1
ATOM 728 O O . ALA A 1 93 ? -12.734 21.565 13.763 1 98.06 93 ALA A O 1
ATOM 729 N N . ARG A 1 94 ? -11.535 22.616 12.203 1 98.47 94 ARG A N 1
ATOM 730 C CA . ARG A 1 94 ? -11.48 21.469 11.302 1 98.47 94 ARG A CA 1
ATOM 731 C C . ARG A 1 94 ? -10.1 20.819 11.328 1 98.47 94 ARG A C 1
ATOM 733 O O . ARG A 1 94 ? -9.985 19.598 11.454 1 98.47 94 ARG A O 1
ATOM 740 N N . ALA A 1 95 ? -9.056 21.638 11.267 1 98.72 95 ALA A N 1
ATOM 741 C CA . ALA A 1 95 ? -7.688 21.176 11.048 1 98.72 95 ALA A CA 1
ATOM 742 C C . ALA A 1 95 ? -6.985 20.893 12.373 1 98.72 95 ALA A C 1
ATOM 744 O O . ALA A 1 95 ? -7.058 21.697 13.305 1 98.72 95 ALA A O 1
ATOM 745 N N . GLY A 1 96 ? -6.313 19.752 12.452 1 98.86 96 GLY A N 1
ATOM 746 C CA . GLY A 1 96 ? -5.42 19.466 13.563 1 98.86 96 GLY A CA 1
ATOM 747 C C . GLY A 1 96 ? -4.039 20.071 13.39 1 98.86 96 GLY A C 1
ATOM 748 O O . GLY A 1 96 ? -3.728 20.629 12.336 1 98.86 96 GLY A O 1
ATOM 749 N N . LEU A 1 97 ? -3.286 19.933 14.467 1 98.9 97 LEU A N 1
ATOM 750 C CA . LEU A 1 97 ? -1.946 20.51 14.476 1 98.9 97 LEU A CA 1
ATOM 751 C C . LEU A 1 97 ? -0.958 19.577 15.168 1 98.9 97 LEU A C 1
ATOM 753 O O . LEU A 1 97 ? -1.215 19.105 16.278 1 98.9 97 LEU A O 1
ATOM 757 N N . ILE A 1 98 ? 0.133 19.303 14.468 1 98.92 98 ILE A N 1
ATOM 758 C CA . ILE A 1 98 ? 1.203 18.46 14.989 1 98.92 98 ILE A CA 1
ATOM 759 C C . ILE A 1 98 ? 2.515 19.24 15.003 1 98.92 98 ILE A C 1
ATOM 761 O O . ILE A 1 98 ? 2.827 19.958 14.05 1 98.92 98 ILE A O 1
ATOM 765 N N . VAL A 1 99 ? 3.217 19.108 16.073 1 98.87 99 VAL A N 1
ATOM 766 C CA . VAL A 1 99 ? 4.588 19.602 16.163 1 98.87 99 VAL A CA 1
ATOM 767 C C . VAL A 1 99 ? 5.558 18.425 16.229 1 98.87 99 VAL A C 1
ATOM 769 O O . VAL A 1 99 ? 5.342 17.476 16.986 1 98.87 99 VAL A O 1
ATOM 772 N N . ALA A 1 100 ? 6.623 18.546 15.407 1 98.63 100 ALA A N 1
ATOM 773 C CA . ALA A 1 100 ? 7.481 17.369 15.301 1 98.63 100 ALA A CA 1
ATOM 774 C C . ALA A 1 100 ? 8.94 17.77 15.098 1 98.63 100 ALA A C 1
ATOM 776 O O . ALA A 1 100 ? 9.226 18.864 14.605 1 98.63 100 ALA A O 1
ATOM 777 N N . ASP A 1 101 ? 9.797 16.932 15.515 1 97.8 101 ASP A N 1
ATOM 778 C CA . ASP A 1 101 ? 11.178 16.874 15.046 1 97.8 101 ASP A CA 1
ATOM 779 C C . ASP A 1 101 ? 11.484 15.523 14.403 1 97.8 101 ASP A C 1
ATOM 781 O O . ASP A 1 101 ? 10.57 14.755 14.095 1 97.8 101 ASP A O 1
ATOM 785 N N . ARG A 1 102 ? 12.71 15.285 14.136 1 95.96 102 ARG A N 1
ATOM 786 C CA . ARG A 1 102 ? 13.077 14.106 13.358 1 95.96 102 ARG A CA 1
ATOM 787 C C . ARG A 1 102 ? 12.838 12.828 14.154 1 95.96 102 ARG A C 1
ATOM 789 O O . ARG A 1 102 ? 12.778 11.737 13.583 1 95.96 102 ARG A O 1
ATOM 796 N N . TYR A 1 103 ? 12.643 12.892 15.458 1 95.86 103 TYR A N 1
ATOM 797 C CA . TYR A 1 103 ? 12.611 11.708 16.309 1 95.86 103 TYR A CA 1
ATOM 798 C C . TYR A 1 103 ? 11.207 11.462 16.849 1 95.86 103 TYR A C 1
ATOM 800 O O . TYR A 1 103 ? 10.832 10.32 17.122 1 95.86 103 TYR A O 1
ATOM 808 N N . ASP A 1 104 ? 10.471 12.591 16.981 1 96.27 104 ASP A N 1
ATOM 809 C CA . ASP A 1 104 ? 9.183 12.476 17.658 1 96.27 104 ASP A CA 1
ATOM 810 C C . ASP A 1 104 ? 8.203 13.533 17.155 1 96.27 104 ASP A C 1
ATOM 812 O O . ASP A 1 104 ? 8.565 14.387 16.343 1 96.27 104 ASP A O 1
ATOM 816 N N . ALA A 1 105 ? 6.978 13.396 17.554 1 98.57 105 ALA A N 1
ATOM 817 C CA . ALA A 1 105 ? 5.919 14.345 17.222 1 98.57 105 ALA A CA 1
ATOM 818 C C . ALA A 1 105 ? 4.836 14.357 18.297 1 98.57 105 ALA A C 1
ATOM 820 O O . ALA A 1 105 ? 4.689 13.391 19.049 1 98.57 105 ALA A O 1
ATOM 821 N N . ALA A 1 106 ? 4.153 15.473 18.369 1 98.53 106 ALA A N 1
ATOM 822 C CA . ALA A 1 106 ? 3.053 15.634 19.317 1 98.53 106 ALA A CA 1
ATOM 823 C C . ALA A 1 106 ? 1.856 16.313 18.657 1 98.53 106 ALA A C 1
ATOM 825 O O . ALA A 1 106 ? 2.015 17.299 17.933 1 98.53 106 ALA A O 1
ATOM 826 N N . VAL A 1 107 ? 0.677 15.812 18.955 1 98.82 107 VAL A N 1
ATOM 827 C CA . VAL A 1 107 ? -0.55 16.465 18.511 1 98.82 107 VAL A CA 1
ATOM 828 C C . VAL A 1 107 ? -0.883 17.628 19.442 1 98.82 107 VAL A C 1
ATOM 830 O O . VAL A 1 107 ? -1.155 17.424 20.628 1 98.82 107 VAL A O 1
ATOM 833 N N . MET A 1 108 ? -0.908 18.817 18.883 1 98.67 108 MET A N 1
ATOM 834 C CA . MET A 1 108 ? -1.229 20.012 19.658 1 98.67 108 MET A CA 1
ATOM 835 C C . MET A 1 108 ? -2.726 20.298 19.622 1 98.67 108 MET A C 1
ATOM 837 O O . MET A 1 108 ? -3.263 20.937 20.529 1 98.67 108 MET A O 1
ATOM 841 N N . ARG A 1 109 ? -3.371 19.916 18.585 1 98.79 109 ARG A N 1
ATOM 842 C CA . ARG A 1 109 ? -4.808 20.041 18.366 1 98.79 109 ARG A CA 1
ATOM 843 C C . ARG A 1 109 ? -5.339 18.878 17.536 1 98.79 109 ARG A C 1
ATOM 845 O O . ARG A 1 109 ? -4.839 18.61 16.441 1 98.79 109 ARG A O 1
ATOM 852 N N . GLU A 1 110 ? -6.351 18.217 18.063 1 98.71 110 GLU A N 1
ATOM 853 C CA . GLU A 1 110 ? -6.977 17.137 17.307 1 98.71 110 GLU A CA 1
ATOM 854 C C . GLU A 1 110 ? -7.75 17.679 16.108 1 98.71 110 GLU A C 1
ATOM 856 O O . GLU A 1 110 ? -8.355 18.75 16.185 1 98.71 110 GLU A O 1
ATOM 861 N N . ALA A 1 111 ? -7.694 16.963 15.044 1 98.83 111 ALA A N 1
ATOM 862 C CA . ALA A 1 111 ? -8.52 17.284 13.883 1 98.83 111 ALA A CA 1
ATOM 863 C C . ALA A 1 111 ? -9.956 16.809 14.084 1 98.83 111 ALA A C 1
ATOM 865 O O . ALA A 1 111 ? -10.19 15.744 14.66 1 98.83 111 ALA A O 1
ATOM 866 N N . ALA A 1 112 ? -10.913 17.599 13.588 1 98.74 112 ALA A N 1
ATOM 867 C CA . ALA A 1 112 ? -12.281 17.097 13.494 1 98.74 112 ALA A CA 1
ATOM 868 C C . ALA A 1 112 ? -12.389 15.99 12.449 1 98.74 112 ALA A C 1
ATOM 870 O O . ALA A 1 112 ? -11.624 15.964 11.482 1 98.74 112 ALA A O 1
ATOM 871 N N . THR A 1 113 ? -13.324 15.084 12.674 1 98.76 113 THR A N 1
ATOM 872 C CA . THR A 1 113 ? -13.546 13.994 11.731 1 98.76 113 THR A CA 1
ATOM 873 C C . THR A 1 113 ? -14.718 14.308 10.806 1 98.76 113 THR A C 1
ATOM 875 O O . THR A 1 113 ? -15.823 14.597 11.272 1 98.76 113 THR A O 1
ATOM 878 N N . PHE A 1 114 ? -14.489 14.359 9.566 1 98.58 114 PHE A N 1
ATOM 879 C CA . PHE A 1 114 ? -15.498 14.421 8.515 1 98.58 114 PHE A CA 1
ATOM 880 C C . PHE A 1 114 ? -15.408 13.201 7.606 1 98.58 114 PHE A C 1
ATOM 882 O O . PHE A 1 114 ? -14.536 13.132 6.736 1 98.58 114 PHE A O 1
ATOM 889 N N . PRO A 1 115 ? -16.303 12.248 7.734 1 98.44 115 PRO A N 1
ATOM 890 C CA . PRO A 1 115 ? -16.178 10.978 7.015 1 98.44 115 PRO A CA 1
ATOM 891 C C . PRO A 1 115 ? -16.249 11.149 5.499 1 98.44 115 PRO A C 1
ATOM 893 O O . PRO A 1 115 ? -17.124 11.857 4.995 1 98.44 115 PRO A O 1
ATOM 896 N N . LEU A 1 116 ? -15.383 10.477 4.777 1 98.27 116 LEU A N 1
ATOM 897 C CA . LEU A 1 116 ? -15.441 10.414 3.321 1 98.27 116 LEU A CA 1
ATOM 898 C C . LEU A 1 116 ? -16.627 9.574 2.86 1 98.27 116 LEU A C 1
ATOM 900 O O . LEU A 1 116 ? -16.955 8.561 3.482 1 98.27 116 LEU A O 1
ATOM 904 N N . PRO A 1 117 ? -17.184 10.036 1.764 1 97.68 117 PRO A N 1
ATOM 905 C CA . PRO A 1 117 ? -18.135 9.111 1.142 1 97.68 117 PRO A CA 1
ATOM 906 C C . PRO A 1 117 ? -17.496 7.779 0.756 1 97.68 117 PRO A C 1
ATOM 908 O O . PRO A 1 117 ? -16.322 7.739 0.379 1 97.68 117 PRO A O 1
ATOM 911 N N . ALA A 1 118 ? -18.303 6.712 0.773 1 96.67 118 ALA A N 1
ATOM 912 C CA . ALA A 1 118 ? -17.818 5.349 0.575 1 96.67 118 ALA A CA 1
ATOM 913 C C . ALA A 1 118 ? -17.103 5.21 -0.766 1 96.67 118 ALA A C 1
ATOM 915 O O . ALA A 1 118 ? -16.009 4.646 -0.838 1 96.67 118 ALA A O 1
ATOM 916 N N . PRO A 1 119 ? -17.657 5.758 -1.855 1 96.73 119 PRO A N 1
ATOM 917 C CA . PRO A 1 119 ? -16.968 5.619 -3.141 1 96.73 119 PRO A CA 1
ATOM 918 C C . PRO A 1 119 ? -15.604 6.304 -3.157 1 96.73 119 PRO A C 1
ATOM 920 O O . PRO A 1 119 ? -14.654 5.782 -3.747 1 96.73 119 PRO A O 1
ATOM 923 N N . THR A 1 120 ? -15.495 7.435 -2.506 1 97.46 120 THR A N 1
ATOM 924 C CA . THR A 1 120 ? -14.232 8.161 -2.427 1 97.46 120 THR A CA 1
ATOM 925 C C . THR A 1 120 ? -13.215 7.388 -1.591 1 97.46 120 THR A C 1
ATOM 927 O O . THR A 1 120 ? -12.051 7.266 -1.977 1 97.46 120 THR A O 1
ATOM 930 N N . ARG A 1 121 ? -13.67 6.868 -0.511 1 98.06 121 ARG A N 1
ATOM 931 C CA . ARG A 1 121 ? -12.787 6.07 0.334 1 98.06 121 ARG A CA 1
ATOM 932 C C . ARG A 1 121 ? -12.248 4.862 -0.425 1 98.06 121 ARG A C 1
ATOM 934 O O . ARG A 1 121 ? -11.06 4.547 -0.337 1 98.06 121 ARG A O 1
ATOM 941 N N . ARG A 1 122 ? -13.094 4.234 -1.142 1 97.46 122 ARG A N 1
ATOM 942 C CA . ARG A 1 122 ? -12.69 3.062 -1.913 1 97.46 122 ARG A CA 1
ATOM 943 C C . ARG A 1 122 ? -11.628 3.425 -2.946 1 97.46 122 ARG A C 1
ATOM 945 O O . ARG A 1 122 ? -10.614 2.736 -3.07 1 97.46 122 ARG A O 1
ATOM 952 N N . LYS A 1 123 ? -11.89 4.429 -3.611 1 97.57 123 LYS A N 1
ATOM 953 C CA . LYS A 1 123 ? -10.964 4.889 -4.642 1 97.57 123 LYS A CA 1
ATOM 954 C C . LYS A 1 123 ? -9.617 5.277 -4.038 1 97.57 123 LYS A C 1
ATOM 956 O O . LYS A 1 123 ? -8.566 4.89 -4.552 1 97.57 123 LYS A O 1
ATOM 961 N N . CYS A 1 124 ? -9.619 5.986 -2.984 1 98.08 124 CYS A N 1
ATOM 962 C CA . CYS A 1 124 ? -8.401 6.455 -2.332 1 98.08 124 CYS A CA 1
ATOM 963 C C . CYS A 1 124 ? -7.613 5.291 -1.745 1 98.08 124 CYS A C 1
ATOM 965 O O . CYS A 1 124 ? -6.385 5.255 -1.841 1 98.08 124 CYS A O 1
ATOM 967 N N . THR A 1 125 ? -8.355 4.365 -1.177 1 98.64 125 THR A N 1
ATOM 968 C CA . THR A 1 125 ? -7.695 3.208 -0.581 1 98.64 125 THR A CA 1
ATOM 969 C C . THR A 1 125 ? -6.989 2.378 -1.65 1 98.64 125 THR A C 1
ATOM 971 O O . THR A 1 125 ? -5.847 1.955 -1.461 1 98.64 125 THR A O 1
ATOM 974 N N . LEU A 1 126 ? -7.661 2.196 -2.738 1 98.74 126 LEU A N 1
ATOM 975 C CA . LEU A 1 126 ? -7.059 1.435 -3.827 1 98.74 126 LEU A CA 1
ATOM 976 C C . LEU A 1 126 ? -5.829 2.151 -4.376 1 98.74 126 LEU A C 1
ATOM 978 O O . LEU A 1 126 ? -4.784 1.529 -4.581 1 98.74 126 LEU A O 1
ATOM 982 N N . ALA A 1 127 ? -5.936 3.415 -4.595 1 98.61 127 ALA A N 1
ATOM 983 C CA . ALA A 1 127 ? -4.806 4.191 -5.099 1 98.61 127 ALA A CA 1
ATOM 984 C C . ALA A 1 127 ? -3.63 4.144 -4.127 1 98.61 127 ALA A C 1
ATOM 986 O O . ALA A 1 127 ? -2.479 3.997 -4.543 1 98.61 127 ALA A O 1
ATOM 987 N N . PHE A 1 128 ? -3.978 4.301 -2.872 1 98.81 128 PHE A N 1
ATOM 988 C CA . PHE A 1 128 ? -2.977 4.23 -1.815 1 98.81 128 PHE A CA 1
ATOM 989 C C . PHE A 1 128 ? -2.278 2.875 -1.821 1 98.81 128 PHE A C 1
ATOM 991 O O . PHE A 1 128 ? -1.049 2.805 -1.769 1 98.81 128 PHE A O 1
ATOM 998 N N . ALA A 1 129 ? -3.04 1.802 -1.912 1 98.91 129 ALA A N 1
ATOM 999 C CA . ALA A 1 129 ? -2.516 0.438 -1.92 1 98.91 129 ALA A CA 1
ATOM 1000 C C . ALA A 1 129 ? -1.542 0.231 -3.076 1 98.91 129 ALA A C 1
ATOM 1002 O O . ALA A 1 129 ? -0.431 -0.267 -2.878 1 98.91 129 ALA A O 1
ATOM 1003 N N . ARG A 1 130 ? -1.945 0.618 -4.185 1 98.85 130 ARG A N 1
ATOM 1004 C CA . ARG A 1 130 ? -1.133 0.414 -5.38 1 98.85 130 ARG A CA 1
ATOM 1005 C C . ARG A 1 130 ? 0.143 1.248 -5.324 1 98.85 130 ARG A C 1
ATOM 1007 O O . ARG A 1 130 ? 1.217 0.775 -5.7 1 98.85 130 ARG A O 1
ATOM 1014 N N . ARG A 1 131 ? 0.06 2.415 -4.877 1 98.68 131 ARG A N 1
ATOM 1015 C CA . ARG A 1 131 ? 1.236 3.27 -4.75 1 98.68 131 ARG A CA 1
ATOM 1016 C C . ARG A 1 131 ? 2.232 2.686 -3.754 1 98.68 131 ARG A C 1
ATOM 1018 O O . ARG A 1 131 ? 3.435 2.647 -4.021 1 98.68 131 ARG A O 1
ATOM 1025 N N . ALA A 1 132 ? 1.686 2.286 -2.629 1 98.88 132 ALA A N 1
ATOM 1026 C CA . ALA A 1 132 ? 2.557 1.708 -1.609 1 98.88 132 ALA A CA 1
ATOM 1027 C C . ALA A 1 132 ? 3.28 0.473 -2.14 1 98.88 132 ALA A C 1
ATOM 1029 O O . ALA A 1 132 ? 4.493 0.335 -1.968 1 98.88 132 ALA A O 1
ATOM 1030 N N . ALA A 1 133 ? 2.547 -0.379 -2.76 1 98.87 133 ALA A N 1
ATOM 1031 C CA . ALA A 1 133 ? 3.137 -1.602 -3.296 1 98.87 133 ALA A CA 1
ATOM 1032 C C . ALA A 1 133 ? 4.167 -1.286 -4.377 1 98.87 133 ALA A C 1
ATOM 1034 O O . ALA A 1 133 ? 5.218 -1.928 -4.45 1 98.87 133 ALA A O 1
ATOM 1035 N N . ARG A 1 134 ? 3.899 -0.347 -5.203 1 98.39 134 ARG A N 1
ATOM 1036 C CA . ARG A 1 134 ? 4.843 0.049 -6.243 1 98.39 134 ARG A CA 1
ATOM 1037 C C . ARG A 1 134 ? 6.146 0.557 -5.636 1 98.39 134 ARG A C 1
ATOM 1039 O O . ARG A 1 134 ? 7.229 0.275 -6.152 1 98.39 134 ARG A O 1
ATOM 1046 N N . ARG A 1 135 ? 6.051 1.29 -4.604 1 98.43 135 ARG A N 1
ATOM 1047 C CA . ARG A 1 135 ? 7.251 1.776 -3.931 1 98.43 135 ARG A CA 1
ATOM 1048 C C . ARG A 1 135 ? 8.068 0.618 -3.366 1 98.43 135 ARG A C 1
ATOM 1050 O O . ARG A 1 135 ? 9.299 0.63 -3.434 1 98.43 135 ARG A O 1
ATOM 1057 N N . VAL A 1 136 ? 7.354 -0.343 -2.78 1 98.63 136 VAL A N 1
ATOM 1058 C CA . VAL A 1 136 ? 8.049 -1.523 -2.277 1 98.63 136 VAL A CA 1
ATOM 1059 C C . VAL A 1 136 ? 8.809 -2.2 -3.416 1 98.63 136 VAL A C 1
ATOM 1061 O O . VAL A 1 136 ? 9.989 -2.529 -3.274 1 98.63 136 VAL A O 1
ATOM 1064 N N . ILE A 1 137 ? 8.142 -2.363 -4.566 1 98.38 137 ILE A N 1
ATOM 1065 C CA . ILE A 1 137 ? 8.758 -3.001 -5.724 1 98.38 137 ILE A CA 1
ATOM 1066 C C . ILE A 1 137 ? 9.984 -2.202 -6.162 1 98.38 137 ILE A C 1
ATOM 1068 O O . ILE A 1 137 ? 11.047 -2.774 -6.415 1 98.38 137 ILE A O 1
ATOM 1072 N N . GLN A 1 138 ? 9.832 -0.921 -6.222 1 97.38 138 GLN A N 1
ATOM 1073 C CA . GLN A 1 138 ? 10.907 -0.055 -6.696 1 97.38 138 GLN A CA 1
ATOM 1074 C C . GLN A 1 138 ? 12.117 -0.124 -5.769 1 97.38 138 GLN A C 1
ATOM 1076 O O . GLN A 1 138 ? 13.26 -0.103 -6.229 1 97.38 138 GLN A O 1
ATOM 1081 N N . ILE A 1 139 ? 11.843 -0.197 -4.508 1 97.24 139 ILE A N 1
ATOM 1082 C CA . ILE A 1 139 ? 12.92 -0.245 -3.524 1 97.24 139 ILE A CA 1
ATOM 1083 C C . ILE A 1 139 ? 13.65 -1.582 -3.622 1 97.24 139 ILE A C 1
ATOM 1085 O O . ILE A 1 139 ? 14.881 -1.629 -3.579 1 97.24 139 ILE A O 1
ATOM 1089 N N . LEU A 1 140 ? 12.924 -2.669 -3.814 1 96.18 140 LEU A N 1
ATOM 1090 C CA . LEU A 1 140 ? 13.489 -4.013 -3.774 1 96.18 140 LEU A CA 1
ATOM 1091 C C . LEU A 1 140 ? 14.098 -4.387 -5.122 1 96.18 140 LEU A C 1
ATOM 1093 O O . LEU A 1 140 ? 15.032 -5.19 -5.184 1 96.18 140 LEU A O 1
ATOM 1097 N N . ASP A 1 141 ? 13.559 -3.884 -6.238 1 97.04 141 ASP A N 1
ATOM 1098 C CA . ASP A 1 141 ? 13.988 -4.147 -7.608 1 97.04 141 ASP A CA 1
ATOM 1099 C C . ASP A 1 141 ? 13.961 -2.872 -8.447 1 97.04 141 ASP A C 1
ATOM 1101 O O . ASP A 1 141 ? 13.077 -2.694 -9.287 1 97.04 141 ASP A O 1
ATOM 1105 N N . PRO A 1 142 ? 14.955 -2.032 -8.337 1 95 142 PRO A N 1
ATOM 1106 C CA . PRO A 1 142 ? 14.955 -0.727 -9.002 1 95 142 PRO A CA 1
ATOM 1107 C C . PRO A 1 142 ? 14.862 -0.839 -10.522 1 95 142 PRO A C 1
ATOM 1109 O O . PRO A 1 142 ? 14.459 0.116 -11.191 1 95 142 PRO A O 1
ATOM 1112 N N . ASP A 1 143 ? 15.052 -2.044 -11.06 1 93.73 143 ASP A N 1
ATOM 1113 C CA . ASP A 1 143 ? 15.057 -2.225 -12.509 1 93.73 143 ASP A CA 1
ATOM 1114 C C . ASP A 1 143 ? 13.723 -2.787 -12.997 1 93.73 143 ASP A C 1
ATOM 1116 O O . ASP A 1 143 ? 13.552 -3.047 -14.19 1 93.73 143 ASP A O 1
ATOM 1120 N N . ALA A 1 144 ? 12.795 -2.955 -12.113 1 92.15 144 ALA A N 1
ATOM 1121 C CA . ALA A 1 144 ? 11.538 -3.61 -12.463 1 92.15 144 ALA A CA 1
ATOM 1122 C C . ALA A 1 144 ? 10.739 -2.77 -13.456 1 92.15 144 ALA A C 1
ATOM 1124 O O . ALA A 1 144 ? 10.067 -3.311 -14.337 1 92.15 144 ALA A O 1
ATOM 1125 N N . GLU A 1 145 ? 10.758 -1.389 -13.316 1 80.16 145 GLU A N 1
ATOM 1126 C CA . GLU A 1 145 ? 9.988 -0.512 -14.193 1 80.16 145 GLU A CA 1
ATOM 1127 C C . GLU A 1 145 ? 10.797 -0.116 -15.425 1 80.16 145 GLU A C 1
ATOM 1129 O O . GLU A 1 145 ? 10.236 0.349 -16.42 1 80.16 145 GLU A O 1
ATOM 1134 N N . ALA A 1 146 ? 12.093 0.034 -15.263 1 63.16 146 ALA A N 1
ATOM 1135 C CA . ALA A 1 146 ? 12.947 0.463 -16.367 1 63.16 146 ALA A CA 1
ATOM 1136 C C . ALA A 1 146 ? 12.767 -0.442 -17.583 1 63.16 146 ALA A C 1
ATOM 1138 O O . ALA A 1 146 ? 13.097 -0.055 -18.706 1 63.16 146 ALA A O 1
ATOM 1139 N N . ALA A 1 147 ? 12.33 -1.66 -17.463 1 45.88 147 ALA A N 1
ATOM 1140 C CA . ALA A 1 147 ? 12.3 -2.56 -18.613 1 45.88 147 ALA A CA 1
ATOM 1141 C C . ALA A 1 147 ? 11.174 -2.187 -19.572 1 45.88 147 ALA A C 1
ATOM 1143 O O . ALA A 1 147 ? 11.081 -2.734 -20.673 1 45.88 147 ALA A O 1
ATOM 1144 N N . PHE A 1 148 ? 10.321 -1 -19.131 1 44.67 148 PHE A N 1
ATOM 1145 C CA . PHE A 1 148 ? 9.273 -0.68 -20.092 1 44.67 148 PHE A CA 1
ATOM 1146 C C . PHE A 1 148 ? 9.148 0.828 -20.277 1 44.67 148 PHE A C 1
ATOM 1148 O O . PHE A 1 148 ? 9.406 1.595 -19.347 1 44.67 148 PHE A O 1
ATOM 1155 N N . MET B 1 1 ? 17.094 -23.017 -9.075 1 90.52 1 MET B N 1
ATOM 1156 C CA . MET B 1 1 ? 16.49 -21.698 -8.916 1 90.52 1 MET B CA 1
ATOM 1157 C C . MET B 1 1 ? 15.653 -21.633 -7.642 1 90.52 1 MET B C 1
ATOM 1159 O O . MET B 1 1 ? 14.953 -22.589 -7.306 1 90.52 1 MET B O 1
ATOM 1163 N N . ILE B 1 2 ? 15.665 -20.554 -6.91 1 96.12 2 ILE B N 1
ATOM 1164 C CA . ILE B 1 2 ? 14.972 -20.457 -5.631 1 96.12 2 ILE B CA 1
ATOM 1165 C C . ILE B 1 2 ? 13.677 -19.665 -5.804 1 96.12 2 ILE B C 1
ATOM 1167 O O . ILE B 1 2 ? 13.459 -19.04 -6.844 1 96.12 2 ILE B O 1
ATOM 1171 N N . ALA B 1 3 ? 12.9 -19.677 -4.826 1 97.63 3 ALA B N 1
ATOM 1172 C CA . ALA B 1 3 ? 11.583 -19.047 -4.85 1 97.63 3 ALA B CA 1
ATOM 1173 C C . ALA B 1 3 ? 11.697 -17.549 -5.118 1 97.63 3 ALA B C 1
ATOM 1175 O O . ALA B 1 3 ? 10.865 -16.973 -5.824 1 97.63 3 ALA B O 1
ATOM 1176 N N . ALA B 1 4 ? 12.749 -16.974 -4.598 1 97.85 4 ALA B N 1
ATOM 1177 C CA . ALA B 1 4 ? 12.935 -15.531 -4.732 1 97.85 4 ALA B CA 1
ATOM 1178 C C . ALA B 1 4 ? 13.152 -15.139 -6.191 1 97.85 4 ALA B C 1
ATOM 1180 O O . ALA B 1 4 ? 12.726 -14.065 -6.621 1 97.85 4 ALA B O 1
ATOM 1181 N N . ASP B 1 5 ? 13.821 -15.984 -6.956 1 97.83 5 ASP B N 1
ATOM 1182 C CA . ASP B 1 5 ? 14.03 -15.736 -8.379 1 97.83 5 ASP B CA 1
ATOM 1183 C C . ASP B 1 5 ? 12.705 -15.751 -9.139 1 97.83 5 ASP B C 1
ATOM 1185 O O . ASP B 1 5 ? 12.443 -14.867 -9.957 1 97.83 5 ASP B O 1
ATOM 1189 N N . VAL B 1 6 ? 11.891 -16.702 -8.82 1 98.67 6 VAL B N 1
ATOM 1190 C CA . VAL B 1 6 ? 10.585 -16.821 -9.459 1 98.67 6 VAL B CA 1
ATOM 1191 C C . VAL B 1 6 ? 9.717 -15.62 -9.091 1 98.67 6 VAL B C 1
ATOM 1193 O O . VAL B 1 6 ? 9.084 -15.015 -9.959 1 98.67 6 VAL B O 1
ATOM 1196 N N . ALA B 1 7 ? 9.766 -15.253 -7.812 1 98.76 7 ALA B N 1
ATOM 1197 C CA . ALA B 1 7 ? 8.975 -14.118 -7.345 1 98.76 7 ALA B CA 1
ATOM 1198 C C . ALA B 1 7 ? 9.351 -12.843 -8.095 1 98.76 7 ALA B C 1
ATOM 1200 O O . ALA B 1 7 ? 8.478 -12.062 -8.481 1 98.76 7 ALA B O 1
ATOM 1201 N N . ARG B 1 8 ? 10.637 -12.656 -8.264 1 98.32 8 ARG B N 1
ATOM 1202 C CA . ARG B 1 8 ? 11.113 -11.46 -8.952 1 98.32 8 ARG B CA 1
ATOM 1203 C C . ARG B 1 8 ? 10.607 -11.418 -10.39 1 98.32 8 ARG B C 1
ATOM 1205 O O . ARG B 1 8 ? 10.095 -10.393 -10.844 1 98.32 8 ARG B O 1
ATOM 1212 N N . GLY B 1 9 ? 10.769 -12.521 -11.113 1 98.48 9 GLY B N 1
ATOM 1213 C CA . GLY B 1 9 ? 10.282 -12.583 -12.482 1 98.48 9 GLY B CA 1
ATOM 1214 C C . GLY B 1 9 ? 8.783 -12.374 -12.592 1 98.48 9 GLY B C 1
ATOM 1215 O O . GLY B 1 9 ? 8.315 -11.645 -13.468 1 98.48 9 GLY B O 1
ATOM 1216 N N . VAL B 1 10 ? 8.038 -12.97 -11.692 1 98.84 10 VAL B N 1
ATOM 1217 C CA . VAL B 1 10 ? 6.583 -12.865 -11.706 1 98.84 10 VAL B CA 1
ATOM 1218 C C . VAL B 1 10 ? 6.165 -11.436 -11.365 1 98.84 10 VAL B C 1
ATOM 1220 O O . VAL B 1 10 ? 5.234 -10.895 -11.966 1 98.84 10 VAL B O 1
ATOM 1223 N N . THR B 1 11 ? 6.806 -10.808 -10.373 1 98.81 11 THR B N 1
ATOM 1224 C CA . THR B 1 11 ? 6.498 -9.431 -10.004 1 98.81 11 THR B CA 1
ATOM 1225 C C . THR B 1 11 ? 6.664 -8.5 -11.201 1 98.81 11 THR B C 1
ATOM 1227 O O . THR B 1 11 ? 5.813 -7.643 -11.45 1 98.81 11 THR B O 1
ATOM 1230 N N . ARG B 1 12 ? 7.756 -8.692 -11.986 1 98.45 12 ARG B N 1
ATOM 1231 C CA . ARG B 1 12 ? 7.991 -7.888 -13.181 1 98.45 12 ARG B CA 1
ATOM 1232 C C . ARG B 1 12 ? 6.889 -8.104 -14.212 1 98.45 12 ARG B C 1
ATOM 1234 O O . ARG B 1 12 ? 6.411 -7.149 -14.827 1 98.45 12 ARG B O 1
ATOM 1241 N N . LEU B 1 13 ? 6.491 -9.355 -14.398 1 98.48 13 LEU B N 1
ATOM 1242 C CA . LEU B 1 13 ? 5.402 -9.674 -15.315 1 98.48 13 LEU B CA 1
ATOM 1243 C C . LEU B 1 13 ? 4.115 -8.97 -14.896 1 98.48 13 LEU B C 1
ATOM 1245 O O . LEU B 1 13 ? 3.445 -8.35 -15.724 1 98.48 13 LEU B O 1
ATOM 1249 N N . LEU B 1 14 ? 3.792 -9.106 -13.601 1 98.54 14 LEU B N 1
ATOM 1250 C CA . LEU B 1 14 ? 2.566 -8.506 -13.086 1 98.54 14 LEU B CA 1
ATOM 1251 C C . LEU B 1 14 ? 2.59 -6.991 -13.257 1 98.54 14 LEU B C 1
ATOM 1253 O O . LEU B 1 14 ? 1.579 -6.388 -13.626 1 98.54 14 LEU B O 1
ATOM 1257 N N . LEU B 1 15 ? 3.712 -6.432 -12.948 1 98.15 15 LEU B N 1
ATOM 1258 C CA . LEU B 1 15 ? 3.851 -4.987 -13.09 1 98.15 15 LEU B CA 1
ATOM 1259 C C . LEU B 1 15 ? 3.592 -4.555 -14.529 1 98.15 15 LEU B C 1
ATOM 1261 O O . LEU B 1 15 ? 2.915 -3.553 -14.769 1 98.15 15 LEU B O 1
ATOM 1265 N N . ARG B 1 16 ? 4.073 -5.301 -15.49 1 96.82 16 ARG B N 1
ATOM 1266 C CA . ARG B 1 16 ? 3.855 -5.016 -16.905 1 96.82 16 ARG B CA 1
ATOM 1267 C C . ARG B 1 16 ? 2.374 -5.097 -17.258 1 96.82 16 ARG B C 1
ATOM 1269 O O . ARG B 1 16 ? 1.939 -4.541 -18.268 1 96.82 16 ARG B O 1
ATOM 1276 N N . HIS B 1 17 ? 1.607 -5.789 -16.525 1 96.66 17 HIS B N 1
ATOM 1277 C CA . HIS B 1 17 ? 0.176 -5.94 -16.762 1 96.6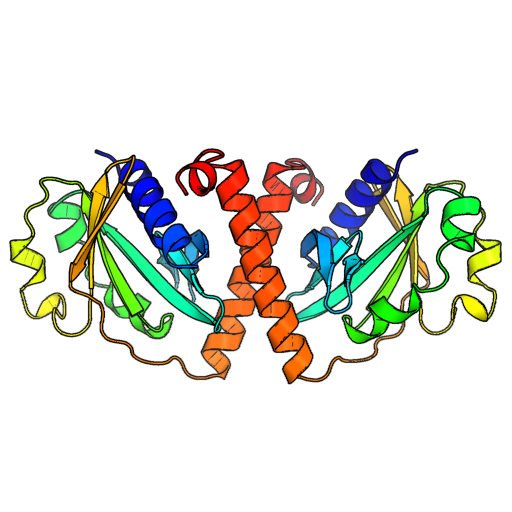6 17 HIS B CA 1
ATOM 1278 C C . HIS B 1 17 ? -0.635 -5.065 -15.812 1 96.66 17 HIS B C 1
ATOM 1280 O O . HIS B 1 17 ? -1.798 -5.361 -15.529 1 96.66 17 HIS B O 1
ATOM 1286 N N . ASP B 1 18 ? 0.018 -4.094 -15.19 1 96.82 18 ASP B N 1
ATOM 1287 C CA . ASP B 1 18 ? -0.596 -3.07 -14.349 1 96.82 18 ASP B CA 1
ATOM 1288 C C . ASP B 1 18 ? -1.101 -3.667 -13.038 1 96.82 18 ASP B C 1
ATOM 1290 O O . ASP B 1 18 ? -2.15 -3.265 -12.53 1 96.82 18 ASP B O 1
ATOM 1294 N N . CYS B 1 19 ? -0.433 -4.708 -12.573 1 98.42 19 CYS B N 1
ATOM 1295 C CA . CYS B 1 19 ? -0.653 -5.299 -11.258 1 98.42 19 CYS B CA 1
ATOM 1296 C C . CYS B 1 19 ? 0.547 -5.068 -10.348 1 98.42 19 CYS B C 1
ATOM 1298 O O . CYS B 1 19 ? 1.682 -5.369 -10.721 1 98.42 19 CYS B O 1
ATOM 1300 N N . VAL B 1 20 ? 0.257 -4.534 -9.185 1 98.88 20 VAL B N 1
ATOM 1301 C CA . VAL B 1 20 ? 1.346 -4.305 -8.241 1 98.88 20 VAL B CA 1
ATOM 1302 C C . VAL B 1 20 ? 1.294 -5.349 -7.129 1 98.88 20 VAL B C 1
ATOM 1304 O O . VAL B 1 20 ? 0.235 -5.592 -6.545 1 98.88 20 VAL B O 1
ATOM 1307 N N . ALA B 1 21 ? 2.466 -5.937 -6.87 1 98.89 21 ALA B N 1
ATOM 1308 C CA . ALA B 1 21 ? 2.486 -7.132 -6.031 1 98.89 21 ALA B CA 1
ATOM 1309 C C . ALA B 1 21 ? 3.227 -6.872 -4.723 1 98.89 21 ALA B C 1
ATOM 1311 O O . ALA B 1 21 ? 4.109 -6.013 -4.662 1 98.89 21 ALA B O 1
ATOM 1312 N N . LEU B 1 22 ? 2.845 -7.586 -3.735 1 98.86 22 LEU B N 1
ATOM 1313 C CA . LEU B 1 22 ? 3.583 -7.769 -2.49 1 98.86 22 LEU B CA 1
ATOM 1314 C C . LEU B 1 22 ? 3.906 -9.241 -2.26 1 98.86 22 LEU B C 1
ATOM 1316 O O . LEU B 1 22 ? 3.073 -10.112 -2.522 1 98.86 22 LEU B O 1
ATOM 1320 N N . ALA B 1 23 ? 5.075 -9.471 -1.761 1 98.78 23 ALA B N 1
ATOM 1321 C CA . ALA B 1 23 ? 5.457 -10.838 -1.417 1 98.78 23 ALA B CA 1
ATOM 1322 C C . ALA B 1 23 ? 5.096 -11.161 0.03 1 98.78 23 ALA B C 1
ATOM 1324 O O . ALA B 1 23 ? 4.97 -10.259 0.861 1 98.78 23 ALA B O 1
ATOM 1325 N N . GLU B 1 24 ? 4.885 -12.418 0.314 1 98.51 24 GLU B N 1
ATOM 1326 C CA . GLU B 1 24 ? 4.719 -12.938 1.668 1 98.51 24 GLU B CA 1
ATOM 1327 C C . GLU B 1 24 ? 3.57 -12.24 2.39 1 98.51 24 GLU B C 1
ATOM 1329 O O . GLU B 1 24 ? 3.764 -11.66 3.461 1 98.51 24 GLU B O 1
ATOM 1334 N N . VAL B 1 25 ? 2.407 -12.343 1.916 1 98.69 25 VAL B N 1
ATOM 1335 C CA . VAL B 1 25 ? 1.236 -11.649 2.44 1 98.69 25 VAL B CA 1
ATOM 1336 C C . VAL B 1 25 ? 0.415 -12.601 3.307 1 98.69 25 VAL B C 1
ATOM 1338 O O . VAL B 1 25 ? -0.147 -13.578 2.806 1 98.69 25 VAL B O 1
ATOM 1341 N N . PRO B 1 26 ? 0.293 -12.328 4.592 1 98.06 26 PRO B N 1
ATOM 1342 C CA . PRO B 1 26 ? -0.599 -13.142 5.42 1 98.06 26 PRO B CA 1
ATOM 1343 C C . PRO B 1 26 ? -2.068 -12.984 5.037 1 98.06 26 PRO B C 1
ATOM 1345 O O . PRO B 1 26 ? -2.51 -11.879 4.713 1 98.06 26 PRO B O 1
ATOM 1348 N N . LEU B 1 27 ? -2.75 -14.038 5.043 1 96.58 27 LEU B N 1
ATOM 1349 C CA . LEU B 1 27 ? -4.177 -14.073 4.742 1 96.58 27 LEU B CA 1
ATOM 1350 C C . LEU B 1 27 ? -4.974 -14.555 5.95 1 96.58 27 LEU B C 1
ATOM 1352 O O . LEU B 1 27 ? -4.41 -15.131 6.882 1 96.58 27 LEU B O 1
ATOM 1356 N N . GLU B 1 28 ? -6.225 -14.228 5.871 1 91.7 28 GLU B N 1
ATOM 1357 C CA . GLU B 1 28 ? -7.103 -14.798 6.889 1 91.7 28 GLU B CA 1
ATOM 1358 C C . GLU B 1 28 ? -7.085 -16.324 6.842 1 91.7 28 GLU B C 1
ATOM 1360 O O . GLU B 1 28 ? -7.068 -16.916 5.761 1 91.7 28 GLU B O 1
ATOM 1365 N N . GLY B 1 29 ? -7.084 -16.95 8.017 1 91.14 29 GLY B N 1
ATOM 1366 C CA . GLY B 1 29 ? -7.067 -18.403 8.068 1 91.14 29 GLY B CA 1
ATOM 1367 C C . GLY B 1 29 ? -5.674 -18.977 8.241 1 91.14 29 GLY B C 1
ATOM 1368 O O . GLY B 1 29 ? -5.49 -20.196 8.206 1 91.14 29 GLY B O 1
ATOM 1369 N N . GLY B 1 30 ? -4.675 -18.083 8.33 1 92.51 30 GLY B N 1
ATOM 1370 C CA . GLY B 1 30 ? -3.342 -18.528 8.703 1 92.51 30 GLY B CA 1
ATOM 1371 C C . GLY B 1 30 ? -2.452 -18.815 7.508 1 92.51 30 GLY B C 1
ATOM 1372 O O . GLY B 1 30 ? -1.317 -19.268 7.667 1 92.51 30 GLY B O 1
ATOM 1373 N N . ARG B 1 31 ? -2.958 -18.582 6.344 1 94.93 31 ARG B N 1
ATOM 1374 C CA . ARG B 1 31 ? -2.157 -18.775 5.14 1 94.93 31 ARG B CA 1
ATOM 1375 C C . ARG B 1 31 ? -1.314 -17.539 4.839 1 94.93 31 ARG B C 1
ATOM 1377 O O . ARG B 1 31 ? -1.617 -16.444 5.317 1 94.93 31 ARG B O 1
ATOM 1384 N N . ARG B 1 32 ? -0.215 -17.804 4.089 1 97.84 32 ARG B N 1
ATOM 1385 C CA . ARG B 1 32 ? 0.624 -16.734 3.558 1 97.84 32 ARG B CA 1
ATOM 1386 C C . ARG B 1 32 ? 0.829 -16.893 2.056 1 97.84 32 ARG B C 1
ATOM 1388 O O . ARG B 1 32 ? 1.368 -17.904 1.601 1 97.84 32 ARG B O 1
ATOM 1395 N N . ALA B 1 33 ? 0.333 -15.981 1.323 1 98.49 33 ALA B N 1
ATOM 1396 C CA . ALA B 1 33 ? 0.541 -16.002 -0.122 1 98.49 33 ALA B CA 1
ATOM 1397 C C . ALA B 1 33 ? 1.981 -15.64 -0.474 1 98.49 33 ALA B C 1
ATOM 1399 O O . ALA B 1 33 ? 2.546 -14.698 0.086 1 98.49 33 ALA B O 1
ATOM 1400 N N . ASP B 1 34 ? 2.542 -16.356 -1.421 1 98.75 34 ASP B N 1
ATOM 1401 C CA . ASP B 1 34 ? 3.865 -15.972 -1.902 1 98.75 34 ASP B CA 1
ATOM 1402 C C . ASP B 1 34 ? 3.835 -14.588 -2.547 1 98.75 34 ASP B C 1
ATOM 1404 O O . ASP B 1 34 ? 4.695 -13.749 -2.27 1 98.75 34 ASP B O 1
ATOM 1408 N N . LEU B 1 35 ? 2.845 -14.339 -3.434 1 98.91 35 LEU B N 1
ATOM 1409 C CA . LEU B 1 35 ? 2.579 -13.019 -3.995 1 98.91 35 LEU B CA 1
ATOM 1410 C C . LEU B 1 35 ? 1.086 -12.709 -3.973 1 98.91 35 LEU B C 1
ATOM 1412 O O . LEU B 1 35 ? 0.263 -13.581 -4.259 1 98.91 35 LEU B O 1
ATOM 1416 N N . MET B 1 36 ? 0.737 -11.574 -3.615 1 98.94 36 MET B N 1
ATOM 1417 C CA . MET B 1 36 ? -0.582 -10.975 -3.802 1 98.94 36 MET B CA 1
ATOM 1418 C C . MET B 1 36 ? -0.48 -9.667 -4.579 1 98.94 36 MET B C 1
ATOM 1420 O O . MET B 1 36 ? 0.392 -8.842 -4.302 1 98.94 36 MET B O 1
ATOM 1424 N N . ALA B 1 37 ? -1.335 -9.486 -5.563 1 98.95 37 ALA B N 1
ATOM 1425 C CA . ALA B 1 37 ? -1.269 -8.296 -6.406 1 98.95 37 ALA B CA 1
ATOM 1426 C C . ALA B 1 37 ? -2.654 -7.686 -6.604 1 98.95 37 ALA B C 1
ATOM 1428 O O . ALA B 1 37 ? -3.667 -8.381 -6.491 1 98.95 37 ALA B O 1
ATOM 1429 N N . ILE B 1 38 ? -2.635 -6.403 -6.884 1 98.91 38 ILE B N 1
ATOM 1430 C CA . ILE B 1 38 ? -3.877 -5.681 -7.137 1 98.91 38 ILE B CA 1
ATOM 1431 C C . ILE B 1 38 ? -3.741 -4.85 -8.411 1 98.91 38 ILE B C 1
ATOM 1433 O O . ILE B 1 38 ? -2.709 -4.214 -8.637 1 98.91 38 ILE B O 1
ATOM 1437 N N . ASP B 1 39 ? -4.738 -4.905 -9.226 1 98.65 39 ASP B N 1
ATOM 1438 C CA . ASP B 1 39 ? -4.696 -4.101 -10.443 1 98.65 39 ASP B CA 1
ATOM 1439 C C . ASP B 1 39 ? -5.466 -2.794 -10.265 1 98.65 39 ASP B C 1
ATOM 1441 O O . ASP B 1 39 ? -5.901 -2.47 -9.159 1 98.65 39 ASP B O 1
ATOM 1445 N N . SER B 1 40 ? -5.597 -2.007 -11.319 1 97.91 40 SER B N 1
ATOM 1446 C CA . SER B 1 40 ? -6.137 -0.654 -11.235 1 97.91 40 SER B CA 1
ATOM 1447 C C . SER B 1 40 ? -7.642 -0.673 -10.996 1 97.91 40 SER B C 1
ATOM 1449 O O . SER B 1 40 ? -8.233 0.349 -10.64 1 97.91 40 SER B O 1
ATOM 1451 N N . ARG B 1 41 ? -8.295 -1.84 -11.175 1 97.6 41 ARG B N 1
ATOM 1452 C CA . ARG B 1 41 ? -9.73 -1.975 -10.947 1 97.6 41 ARG B CA 1
ATOM 1453 C C . ARG B 1 41 ? -10.011 -2.597 -9.583 1 97.6 41 ARG B C 1
ATOM 1455 O O . ARG B 1 41 ? -11.171 -2.771 -9.202 1 97.6 41 ARG B O 1
ATOM 1462 N N . GLY B 1 42 ? -9.003 -2.981 -8.869 1 98.53 42 GLY B N 1
ATOM 1463 C CA . GLY B 1 42 ? -9.161 -3.553 -7.541 1 98.53 42 GLY B CA 1
ATOM 1464 C C . GLY B 1 42 ? -9.261 -5.067 -7.551 1 98.53 42 GLY B C 1
ATOM 1465 O O . GLY B 1 42 ? -9.597 -5.679 -6.535 1 98.53 42 GLY B O 1
ATOM 1466 N N . ASN B 1 43 ? -9.019 -5.666 -8.744 1 98.71 43 ASN B N 1
ATOM 1467 C CA . ASN B 1 43 ? -8.98 -7.124 -8.798 1 98.71 43 ASN B CA 1
ATOM 1468 C C . ASN B 1 43 ? -7.72 -7.675 -8.138 1 98.71 43 ASN B C 1
ATOM 1470 O O . ASN B 1 43 ? -6.633 -7.116 -8.3 1 98.71 43 ASN B O 1
ATOM 1474 N N . ILE B 1 44 ? -7.885 -8.775 -7.464 1 98.91 44 ILE B N 1
ATOM 1475 C CA . ILE B 1 44 ? -6.801 -9.339 -6.666 1 98.91 44 ILE B CA 1
ATOM 1476 C C . ILE B 1 44 ? -6.326 -10.648 -7.292 1 98.91 44 ILE B C 1
ATOM 1478 O O . ILE B 1 44 ? -7.141 -11.495 -7.667 1 98.91 44 ILE B O 1
ATOM 1482 N N . VAL B 1 45 ? -5.032 -10.781 -7.42 1 98.93 45 VAL B N 1
ATOM 1483 C CA . VAL B 1 45 ? -4.364 -11.971 -7.936 1 98.93 45 VAL B CA 1
ATOM 1484 C C . VAL B 1 45 ? -3.472 -12.574 -6.853 1 98.93 45 VAL B C 1
ATOM 1486 O O . VAL B 1 45 ? -2.742 -11.853 -6.168 1 98.93 45 VAL B O 1
ATOM 1489 N N . ILE B 1 46 ? -3.584 -13.835 -6.66 1 98.93 46 ILE B N 1
ATOM 1490 C CA . ILE B 1 46 ? -2.633 -14.544 -5.812 1 98.93 46 ILE B CA 1
ATOM 1491 C C . ILE B 1 46 ? -1.797 -15.5 -6.66 1 98.93 46 ILE B C 1
ATOM 1493 O O . ILE B 1 46 ? -2.324 -16.172 -7.55 1 98.93 46 ILE B O 1
ATOM 1497 N N . VAL B 1 47 ? -0.527 -15.533 -6.438 1 98.94 47 VAL B N 1
ATOM 1498 C CA . VAL B 1 47 ? 0.415 -16.441 -7.084 1 98.94 47 VAL B CA 1
ATOM 1499 C C . VAL B 1 47 ? 1.121 -17.289 -6.029 1 98.94 47 VAL B C 1
ATOM 1501 O O . VAL B 1 47 ? 1.765 -16.755 -5.123 1 98.94 47 VAL B O 1
ATOM 1504 N N . GLU B 1 48 ? 0.977 -18.558 -6.12 1 98.82 48 GLU B N 1
ATOM 1505 C CA . GLU B 1 48 ? 1.677 -19.504 -5.257 1 98.82 48 GLU B CA 1
ATOM 1506 C C . GLU B 1 48 ? 2.873 -20.124 -5.974 1 98.82 48 GLU B C 1
ATOM 1508 O O . GLU B 1 48 ? 2.726 -20.698 -7.055 1 98.82 48 GLU B O 1
ATOM 1513 N N . ILE B 1 49 ? 4.027 -19.985 -5.422 1 98.78 49 ILE B N 1
ATOM 1514 C CA . ILE B 1 49 ? 5.28 -20.382 -6.055 1 98.78 49 ILE B CA 1
ATOM 1515 C C . ILE B 1 49 ? 5.685 -21.773 -5.571 1 98.78 49 ILE B C 1
ATOM 1517 O O . ILE B 1 49 ? 5.674 -22.046 -4.368 1 98.78 49 ILE B O 1
ATOM 1521 N N . LYS B 1 50 ? 5.974 -22.673 -6.491 1 98.4 50 LYS B N 1
ATOM 1522 C CA . LYS B 1 50 ? 6.528 -23.992 -6.2 1 98.4 50 LYS B CA 1
ATOM 1523 C C . LYS B 1 50 ? 7.849 -24.207 -6.934 1 98.4 50 LYS B C 1
ATOM 1525 O O . LYS B 1 50 ? 7.906 -24.108 -8.161 1 98.4 50 LYS B O 1
ATOM 1530 N N . VAL B 1 51 ? 8.921 -24.511 -6.186 1 97.71 51 VAL B N 1
ATOM 1531 C CA . VAL B 1 51 ? 10.228 -24.578 -6.832 1 97.71 51 VAL B CA 1
ATOM 1532 C C . VAL B 1 51 ? 10.669 -26.035 -6.955 1 97.71 51 VAL B C 1
ATOM 1534 O O . VAL B 1 51 ? 11.672 -26.333 -7.608 1 97.71 51 VAL B O 1
ATOM 1537 N N . SER B 1 52 ? 9.904 -27.033 -6.284 1 96.35 52 SER B N 1
ATOM 1538 C CA . SER B 1 52 ? 10.173 -28.462 -6.407 1 96.35 52 SER B CA 1
ATOM 1539 C C . SER B 1 52 ? 8.878 -29.265 -6.469 1 96.35 52 SER B C 1
ATOM 1541 O O . SER B 1 52 ? 7.83 -28.798 -6.017 1 96.35 52 SER B O 1
ATOM 1543 N N . ARG B 1 53 ? 9.016 -30.443 -6.996 1 94.28 53 ARG B N 1
ATOM 1544 C CA . ARG B 1 53 ? 7.874 -31.351 -7.031 1 94.28 53 ARG B CA 1
ATOM 1545 C C . ARG B 1 53 ? 7.387 -31.673 -5.622 1 94.28 53 ARG B C 1
ATOM 1547 O O . ARG B 1 53 ? 6.182 -31.779 -5.385 1 94.28 53 ARG B O 1
ATOM 1554 N N . ALA B 1 54 ? 8.277 -31.827 -4.724 1 94.93 54 ALA B N 1
ATOM 1555 C CA . ALA B 1 54 ? 7.938 -32.107 -3.331 1 94.93 54 ALA B CA 1
ATOM 1556 C C . ALA B 1 54 ? 7.127 -30.966 -2.724 1 94.93 54 ALA B C 1
ATOM 1558 O O . ALA B 1 54 ? 6.139 -31.202 -2.024 1 94.93 54 ALA B O 1
ATOM 1559 N N . ASP B 1 55 ? 7.542 -29.758 -3.049 1 94.37 55 ASP B N 1
ATOM 1560 C CA . ASP B 1 55 ? 6.812 -28.583 -2.581 1 94.37 55 ASP B CA 1
ATOM 1561 C C . ASP B 1 55 ? 5.398 -28.551 -3.156 1 94.37 55 ASP B C 1
ATOM 1563 O O . ASP B 1 55 ? 4.441 -28.236 -2.446 1 94.37 55 ASP B O 1
ATOM 1567 N N . LEU B 1 56 ? 5.32 -28.852 -4.369 1 96.04 56 LEU B N 1
ATOM 1568 C CA . LEU B 1 56 ? 4.027 -28.865 -5.044 1 96.04 56 LEU B CA 1
ATOM 1569 C C . LEU B 1 56 ? 3.103 -29.91 -4.427 1 96.04 56 LEU B C 1
ATOM 1571 O O . LEU B 1 56 ? 1.972 -29.597 -4.047 1 96.04 56 LEU B O 1
ATOM 1575 N N . LEU B 1 57 ? 3.558 -31.129 -4.304 1 92.81 57 LEU B N 1
ATOM 1576 C CA . LEU B 1 57 ? 2.737 -32.246 -3.849 1 92.81 57 LEU B CA 1
ATOM 1577 C C . LEU B 1 57 ? 2.431 -32.125 -2.36 1 92.81 57 LEU B C 1
ATOM 1579 O O . LEU B 1 57 ? 1.442 -32.682 -1.877 1 92.81 57 LEU B O 1
ATOM 1583 N N . GLY B 1 58 ? 3.193 -31.327 -1.653 1 92.87 58 GLY B N 1
ATOM 1584 C CA . GLY B 1 58 ? 3.013 -31.139 -0.222 1 92.87 58 GLY B CA 1
ATOM 1585 C C . GLY B 1 58 ? 2.013 -30.05 0.115 1 92.87 58 GLY B C 1
ATOM 1586 O O . GLY B 1 58 ? 1.641 -29.88 1.278 1 92.87 58 GLY B O 1
ATOM 1587 N N . ASP B 1 59 ? 1.521 -29.345 -0.875 1 91.77 59 ASP B N 1
ATOM 1588 C CA . ASP B 1 59 ? 0.59 -28.251 -0.618 1 91.77 59 ASP B CA 1
ATOM 1589 C C . ASP B 1 59 ? -0.857 -28.727 -0.716 1 91.77 59 ASP B C 1
ATOM 1591 O O . ASP B 1 59 ? -1.549 -28.431 -1.692 1 91.77 59 ASP B O 1
ATOM 1595 N N . GLY B 1 60 ? -1.371 -29.342 0.342 1 91.44 60 GLY B N 1
ATOM 1596 C CA . GLY B 1 60 ? -2.711 -29.907 0.357 1 91.44 60 GLY B CA 1
ATOM 1597 C C . GLY B 1 60 ? -3.788 -28.88 0.649 1 91.44 60 GLY B C 1
ATOM 1598 O O . GLY B 1 60 ? -4.977 -29.152 0.471 1 91.44 60 GLY B O 1
ATOM 1599 N N . LYS B 1 61 ? -3.406 -27.679 1.006 1 94.11 61 LYS B N 1
ATOM 1600 C CA . LYS B 1 61 ? -4.397 -26.695 1.432 1 94.11 61 LYS B CA 1
ATOM 1601 C C . LYS B 1 61 ? -4.384 -25.472 0.52 1 94.11 61 LYS B C 1
ATOM 1603 O O . LYS B 1 61 ? -4.892 -24.411 0.888 1 94.11 61 LYS B O 1
ATOM 1608 N N . TRP B 1 62 ? -3.888 -25.633 -0.631 1 96.39 62 TRP B N 1
ATOM 1609 C CA . TRP B 1 62 ? -3.679 -24.475 -1.495 1 96.39 62 TRP B CA 1
ATOM 1610 C C . TRP B 1 62 ? -5.009 -23.846 -1.894 1 96.39 62 TRP B C 1
ATOM 1612 O O . TRP B 1 62 ? -5.076 -22.648 -2.18 1 96.39 62 TRP B O 1
ATOM 1622 N N . THR B 1 63 ? -6.15 -24.592 -1.922 1 96.84 63 THR B N 1
ATOM 1623 C CA . THR B 1 63 ? -7.431 -24.048 -2.36 1 96.84 63 THR B CA 1
ATOM 1624 C C . THR B 1 63 ? -7.942 -23.004 -1.37 1 96.84 63 THR B C 1
ATOM 1626 O O . THR B 1 63 ? -8.868 -22.251 -1.678 1 96.84 63 THR B O 1
ATOM 1629 N N . ASP B 1 64 ? -7.363 -22.906 -0.179 1 96.73 64 ASP B N 1
ATOM 1630 C CA . ASP B 1 64 ? -7.695 -21.877 0.802 1 96.73 64 ASP B CA 1
ATOM 1631 C C . ASP B 1 64 ? -7.423 -20.481 0.246 1 96.73 64 ASP B C 1
ATOM 1633 O O . ASP B 1 64 ? -8.023 -19.501 0.693 1 96.73 64 ASP B O 1
ATOM 1637 N N . TYR B 1 65 ? -6.525 -20.368 -0.737 1 97.86 65 TYR B N 1
ATOM 1638 C CA . TYR B 1 65 ? -6.169 -19.074 -1.308 1 97.86 65 TYR B CA 1
ATOM 1639 C C . TYR B 1 65 ? -7.313 -18.513 -2.145 1 97.86 65 TYR B C 1
ATOM 1641 O O . TYR B 1 65 ? -7.417 -17.299 -2.331 1 97.86 65 TYR B O 1
ATOM 1649 N N . LEU B 1 66 ? -8.197 -19.397 -2.612 1 97.83 66 LEU B N 1
ATOM 1650 C CA . LEU B 1 66 ? -9.164 -19.032 -3.642 1 97.83 66 LEU B CA 1
ATOM 1651 C C . LEU B 1 66 ? -10.222 -18.087 -3.084 1 97.83 66 LEU B C 1
ATOM 1653 O O . LEU B 1 66 ? -10.821 -17.309 -3.83 1 97.83 66 LEU B O 1
ATOM 1657 N N . ALA B 1 67 ? -10.396 -18.085 -1.824 1 97.34 67 ALA B N 1
ATOM 1658 C CA . ALA B 1 67 ? -11.389 -17.222 -1.19 1 97.34 67 ALA B CA 1
ATOM 1659 C C . ALA B 1 67 ? -10.864 -15.797 -1.042 1 97.34 67 ALA B C 1
ATOM 1661 O O . ALA B 1 67 ? -11.597 -14.899 -0.622 1 97.34 67 ALA B O 1
ATOM 1662 N N . HIS B 1 68 ? -9.588 -15.579 -1.468 1 98.13 68 HIS B N 1
ATOM 1663 C CA . HIS B 1 68 ? -8.95 -14.293 -1.211 1 98.13 68 HIS B CA 1
ATOM 1664 C C . HIS B 1 68 ? -8.55 -13.606 -2.512 1 98.13 68 HIS B C 1
ATOM 1666 O O . HIS B 1 68 ? -7.836 -12.6 -2.494 1 98.13 68 HIS B O 1
ATOM 1672 N N . CYS B 1 69 ? -8.945 -14.181 -3.647 1 98.7 69 CYS B N 1
ATOM 1673 C CA . CYS B 1 69 ? -8.5 -13.588 -4.903 1 98.7 69 CYS B CA 1
ATOM 1674 C C . CYS B 1 69 ? -9.532 -13.803 -6.004 1 98.7 69 CYS B C 1
ATOM 1676 O O . CYS B 1 69 ? -10.39 -14.681 -5.893 1 98.7 69 CYS B O 1
ATOM 1678 N N . ASP B 1 70 ? -9.487 -12.966 -6.977 1 98.89 70 ASP B N 1
ATOM 1679 C CA . ASP B 1 70 ? -10.272 -13.136 -8.196 1 98.89 70 ASP B CA 1
ATOM 1680 C C . ASP B 1 70 ? -9.64 -14.178 -9.115 1 98.89 70 ASP B C 1
ATOM 1682 O O . ASP B 1 70 ? -10.348 -14.919 -9.801 1 98.89 70 ASP B O 1
ATOM 1686 N N . ARG B 1 71 ? -8.33 -14.195 -9.146 1 98.9 71 ARG B N 1
ATOM 1687 C CA . ARG B 1 71 ? -7.552 -15.088 -9.999 1 98.9 71 ARG B CA 1
ATOM 1688 C C . ARG B 1 71 ? -6.408 -15.729 -9.221 1 98.9 71 ARG B C 1
ATOM 1690 O O . ARG B 1 71 ? -5.765 -15.073 -8.399 1 98.9 71 ARG B O 1
ATOM 1697 N N . PHE B 1 72 ? -6.168 -16.958 -9.516 1 98.91 72 PHE B N 1
ATOM 1698 C CA . PHE B 1 72 ? -5.117 -17.718 -8.849 1 98.91 72 PHE B CA 1
ATOM 1699 C C . PHE B 1 72 ? -4.152 -18.315 -9.866 1 98.91 72 PHE B C 1
ATOM 1701 O O . PHE B 1 72 ? -4.578 -18.893 -10.869 1 98.91 72 PHE B O 1
ATOM 1708 N N . PHE B 1 73 ? -2.821 -18.173 -9.577 1 98.94 73 PHE B N 1
ATOM 1709 C CA . PHE B 1 73 ? -1.791 -18.762 -10.425 1 98.94 73 PHE B CA 1
ATOM 1710 C C . PHE B 1 73 ? -0.833 -19.614 -9.601 1 98.94 73 PHE B C 1
ATOM 1712 O O . PHE B 1 73 ? -0.485 -19.253 -8.475 1 98.94 73 PHE B O 1
ATOM 1719 N N . TRP B 1 74 ? -0.418 -20.649 -10.237 1 98.79 74 TRP B N 1
ATOM 1720 C CA . TRP B 1 74 ? 0.856 -21.265 -9.881 1 98.79 74 TRP B CA 1
ATOM 1721 C C . TRP B 1 74 ? 2.011 -20.586 -10.609 1 98.79 74 TRP B C 1
ATOM 1723 O O . TRP B 1 74 ? 1.888 -20.225 -11.782 1 98.79 74 TRP B O 1
ATOM 1733 N N . ALA B 1 75 ? 3.109 -20.467 -9.982 1 98.91 75 ALA B N 1
ATOM 1734 C CA . ALA B 1 75 ? 4.347 -20.055 -10.638 1 98.91 75 ALA B CA 1
ATOM 1735 C C . ALA B 1 75 ? 5.48 -21.03 -10.334 1 98.91 75 ALA B C 1
ATOM 1737 O O . ALA B 1 75 ? 5.673 -21.428 -9.183 1 98.91 75 ALA B O 1
ATOM 1738 N N . VAL B 1 76 ? 6.222 -21.405 -11.352 1 98.83 76 VAL B N 1
ATOM 1739 C CA . VAL B 1 76 ? 7.293 -22.388 -11.215 1 98.83 76 VAL B CA 1
ATOM 1740 C C . VAL B 1 76 ? 8.516 -21.934 -12.008 1 98.83 76 VAL B C 1
ATOM 1742 O O . VAL B 1 76 ? 8.406 -21.092 -12.903 1 98.83 76 VAL B O 1
ATOM 1745 N N . PRO B 1 77 ? 9.671 -22.47 -11.665 1 98.62 77 PRO B N 1
ATOM 1746 C CA . PRO B 1 77 ? 10.865 -22.075 -12.414 1 98.62 77 PRO B CA 1
ATOM 1747 C C . PRO B 1 77 ? 10.887 -22.642 -13.832 1 98.62 77 PRO B C 1
ATOM 1749 O O . PRO B 1 77 ? 10.257 -23.669 -14.1 1 98.62 77 PRO B O 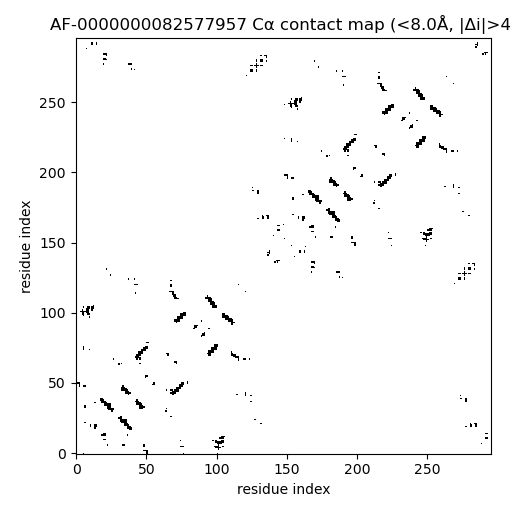1
ATOM 1752 N N . GLU B 1 78 ? 11.603 -21.965 -14.634 1 97.12 78 GLU B N 1
ATOM 1753 C CA . GLU B 1 78 ? 11.906 -22.522 -15.949 1 97.12 78 GLU B CA 1
ATOM 1754 C C . GLU B 1 78 ? 12.462 -23.938 -15.834 1 97.12 78 GLU B C 1
ATOM 1756 O O . GLU B 1 78 ? 13.318 -24.208 -14.989 1 97.12 78 GLU B O 1
ATOM 1761 N N . GLY B 1 79 ? 11.946 -24.889 -16.627 1 95.93 79 GLY B N 1
ATOM 1762 C CA . GLY B 1 79 ? 12.415 -26.266 -16.622 1 95.93 79 GLY B CA 1
ATOM 1763 C C . GLY B 1 79 ? 11.611 -27.167 -15.704 1 95.93 79 GLY B C 1
ATOM 1764 O O . GLY B 1 79 ? 11.842 -28.376 -15.654 1 95.93 79 GLY B O 1
ATOM 1765 N N . PHE B 1 80 ? 10.667 -26.604 -14.954 1 97.24 80 PHE B N 1
ATOM 1766 C CA . PHE B 1 80 ? 9.807 -27.368 -14.058 1 97.24 80 PHE B CA 1
ATOM 1767 C C . PHE B 1 80 ? 8.877 -28.282 -14.847 1 97.24 80 PHE B C 1
ATOM 1769 O O . PHE B 1 80 ? 8.325 -27.878 -15.872 1 97.24 80 PHE B O 1
ATOM 1776 N N . ASP B 1 81 ? 8.688 -29.483 -14.389 1 96.91 81 ASP B N 1
ATOM 1777 C CA . ASP B 1 81 ? 7.711 -30.386 -14.99 1 96.91 81 ASP B CA 1
ATOM 1778 C C . ASP B 1 81 ? 6.289 -29.861 -14.8 1 96.91 81 ASP B C 1
ATOM 1780 O O . ASP B 1 81 ? 5.817 -29.728 -13.669 1 96.91 81 ASP B O 1
ATOM 1784 N N . LEU B 1 82 ? 5.562 -29.609 -15.826 1 97.45 82 LEU B N 1
ATOM 1785 C CA . LEU B 1 82 ? 4.26 -28.955 -15.747 1 97.45 82 LEU B CA 1
ATOM 1786 C C . LEU B 1 82 ? 3.134 -29.983 -15.756 1 97.45 82 LEU B C 1
ATOM 1788 O O . LEU B 1 82 ? 1.971 -29.639 -15.532 1 97.45 82 LEU B O 1
ATOM 1792 N N . ARG B 1 83 ? 3.374 -31.264 -15.992 1 96.47 83 ARG B N 1
ATOM 1793 C CA . ARG B 1 83 ? 2.371 -32.306 -16.186 1 96.47 83 ARG B CA 1
ATOM 1794 C C . ARG B 1 83 ? 1.445 -32.407 -14.979 1 96.47 83 ARG B C 1
ATOM 1796 O O . ARG B 1 83 ? 0.234 -32.578 -15.131 1 96.47 83 ARG B O 1
ATOM 1803 N N . PRO B 1 84 ? 2.025 -32.25 -13.773 1 96.28 84 PRO B N 1
ATOM 1804 C CA . PRO B 1 84 ? 1.151 -32.386 -12.605 1 96.28 84 PRO B CA 1
ATOM 1805 C C . PRO B 1 84 ? 0.02 -31.361 -12.593 1 96.28 84 PRO B C 1
ATOM 1807 O O . PRO B 1 84 ? -1.076 -31.652 -12.106 1 96.28 84 PRO B O 1
ATOM 1810 N N . PHE B 1 85 ? 0.164 -30.176 -13.114 1 97.62 85 PHE B N 1
ATOM 1811 C CA . PHE B 1 85 ?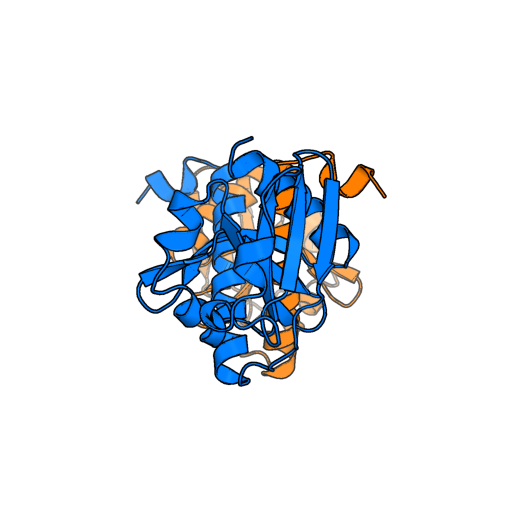 -0.796 -29.081 -13.041 1 97.62 85 PHE B CA 1
ATOM 1812 C C . PHE B 1 85 ? -1.992 -29.349 -13.947 1 97.62 85 PHE B C 1
ATOM 1814 O O . PHE B 1 85 ? -2.999 -28.641 -13.88 1 97.62 85 PHE B O 1
ATOM 1821 N N . GLU B 1 86 ? -1.92 -30.381 -14.754 1 97.15 86 GLU B N 1
ATOM 1822 C CA . GLU B 1 86 ? -3.032 -30.766 -15.617 1 97.15 86 GLU B CA 1
ATOM 1823 C C . GLU B 1 86 ? -3.998 -31.697 -14.89 1 97.15 86 GLU B C 1
ATOM 1825 O O . GLU B 1 86 ? -5.093 -31.973 -15.385 1 97.15 86 GLU B O 1
ATOM 1830 N N . GLN B 1 87 ? -3.571 -32.164 -13.789 1 96.41 87 GLN B N 1
ATOM 1831 C CA . GLN B 1 87 ? -4.411 -33.073 -13.016 1 96.41 87 GLN B CA 1
ATOM 1832 C C . GLN B 1 87 ? -5.564 -32.326 -12.352 1 96.41 87 GLN B C 1
ATOM 1834 O O . GLN B 1 87 ? -5.408 -31.175 -11.938 1 96.41 87 GLN B O 1
ATOM 1839 N N . GLU B 1 88 ? -6.657 -32.987 -12.143 1 96.02 88 GLU B N 1
ATOM 1840 C CA . GLU B 1 88 ? -7.89 -32.399 -11.628 1 96.02 88 GLU B CA 1
ATOM 1841 C C . GLU B 1 88 ? -7.667 -31.76 -10.26 1 96.02 88 GLU B C 1
ATOM 1843 O O . GLU B 1 88 ? -8.232 -30.706 -9.962 1 96.02 88 GLU B O 1
ATOM 1848 N N . GLY B 1 89 ? -6.867 -32.332 -9.488 1 95.85 89 GLY B N 1
ATOM 1849 C CA . GLY B 1 89 ? -6.601 -31.847 -8.143 1 95.85 89 GLY B CA 1
ATOM 1850 C C . GLY B 1 89 ? -5.987 -30.46 -8.12 1 95.85 89 GLY B C 1
ATOM 1851 O O . GLY B 1 89 ? -6.021 -29.777 -7.094 1 95.85 89 GLY B O 1
ATOM 1852 N N . PHE B 1 90 ? -5.466 -30.045 -9.236 1 97.25 90 PHE B N 1
ATOM 1853 C CA . PHE B 1 90 ? -4.85 -28.726 -9.316 1 97.25 90 PHE B CA 1
ATOM 1854 C C . PHE B 1 90 ? -5.76 -27.746 -10.046 1 97.25 90 PHE B C 1
ATOM 1856 O O . PHE B 1 90 ? -5.346 -26.633 -10.375 1 97.25 90 PHE B O 1
ATOM 1863 N N . LEU B 1 91 ? -6.976 -28.192 -10.38 1 97.59 91 LEU B N 1
ATOM 1864 C CA . LEU B 1 91 ? -8.064 -27.395 -10.936 1 97.59 91 LEU B CA 1
ATOM 1865 C C . LEU B 1 91 ? -7.593 -26.607 -12.154 1 97.59 91 LEU B C 1
ATOM 1867 O O . LEU B 1 91 ? -7.66 -25.376 -12.165 1 97.59 91 LEU B O 1
ATOM 1871 N N . PRO B 1 92 ? -7.143 -27.306 -13.188 1 98.19 92 PRO B N 1
ATOM 1872 C CA . PRO B 1 92 ? -6.606 -26.621 -14.366 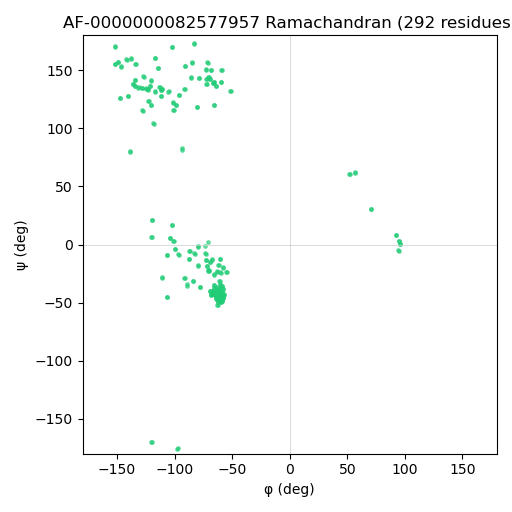1 98.19 92 PRO B CA 1
ATOM 1873 C C . PRO B 1 92 ? -7.616 -25.671 -15.007 1 98.19 92 PRO B C 1
ATOM 1875 O O . PRO B 1 92 ? -7.227 -24.727 -15.699 1 98.19 92 PRO B O 1
ATOM 1878 N N . ALA B 1 93 ? -8.906 -25.801 -14.77 1 98.04 93 ALA B N 1
ATOM 1879 C CA . ALA B 1 93 ? -9.924 -24.912 -15.323 1 98.04 93 ALA B CA 1
ATOM 1880 C C . ALA B 1 93 ? -10.004 -23.61 -14.532 1 98.04 93 ALA B C 1
ATOM 1882 O O . ALA B 1 93 ? -10.558 -22.618 -15.011 1 98.04 93 ALA B O 1
ATOM 1883 N N . ARG B 1 94 ? -9.475 -23.639 -13.351 1 98.46 94 ARG B N 1
ATOM 1884 C CA . ARG B 1 94 ? -9.549 -22.498 -12.444 1 98.46 94 ARG B CA 1
ATOM 1885 C C . ARG B 1 94 ? -8.2 -21.795 -12.338 1 98.46 94 ARG B C 1
ATOM 1887 O O . ARG B 1 94 ? -8.123 -20.569 -12.444 1 98.46 94 ARG B O 1
ATOM 1894 N N . ALA B 1 95 ? -7.133 -22.564 -12.19 1 98.72 95 ALA B N 1
ATOM 1895 C CA . ALA B 1 95 ? -5.81 -22.053 -11.841 1 98.72 95 ALA B CA 1
ATOM 1896 C C . ALA B 1 95 ? -4.994 -21.741 -13.092 1 98.72 95 ALA B C 1
ATOM 1898 O O . ALA B 1 95 ? -4.944 -22.547 -14.025 1 98.72 95 ALA B O 1
ATOM 1899 N N . GLY B 1 96 ? -4.363 -20.574 -13.11 1 98.86 96 GLY B N 1
ATOM 1900 C CA . GLY B 1 96 ? -3.379 -20.252 -14.131 1 98.86 96 GLY B CA 1
ATOM 1901 C C . GLY B 1 96 ? -2 -20.804 -13.826 1 98.86 96 GLY B C 1
ATOM 1902 O O . GLY B 1 96 ? -1.771 -21.356 -12.748 1 98.86 96 GLY B O 1
ATOM 1903 N N . LEU B 1 97 ? -1.146 -20.638 -14.819 1 98.9 97 LEU B N 1
ATOM 1904 C CA . LEU B 1 97 ? 0.209 -21.165 -14.7 1 98.9 97 LEU B CA 1
ATOM 1905 C C . LEU B 1 97 ? 1.224 -20.194 -15.294 1 98.9 97 LEU B C 1
ATOM 1907 O O . LEU B 1 97 ? 1.058 -19.73 -16.424 1 98.9 97 LEU B O 1
ATOM 1911 N N . ILE B 1 98 ? 2.228 -19.883 -14.5 1 98.92 98 ILE B N 1
ATOM 1912 C CA . ILE B 1 98 ? 3.312 -19 -14.917 1 98.92 98 ILE B CA 1
ATOM 1913 C C . ILE B 1 98 ? 4.647 -19.733 -14.805 1 98.92 98 ILE B C 1
ATOM 1915 O O . ILE B 1 98 ? 4.893 -20.443 -13.827 1 98.92 98 ILE B O 1
ATOM 1919 N N . VAL B 1 99 ? 5.452 -19.569 -15.797 1 98.87 99 VAL B N 1
ATOM 1920 C CA . VAL B 1 99 ? 6.841 -20.014 -15.757 1 98.87 99 VAL B CA 1
ATOM 1921 C C . VAL B 1 99 ? 7.771 -18.804 -15.729 1 98.87 99 VAL B C 1
ATOM 1923 O O . VAL B 1 99 ? 7.594 -17.858 -16.501 1 98.87 99 VAL B O 1
ATOM 1926 N N . ALA B 1 100 ? 8.756 -18.898 -14.813 1 98.63 100 ALA B N 1
ATOM 1927 C CA . ALA B 1 100 ? 9.558 -17.691 -14.625 1 98.63 100 ALA B CA 1
ATOM 1928 C C . ALA B 1 100 ? 11.004 -18.04 -14.288 1 98.63 100 ALA B C 1
ATOM 1930 O O . ALA B 1 100 ? 11.284 -19.126 -13.773 1 98.63 100 ALA B O 1
ATOM 1931 N N . ASP B 1 101 ? 11.865 -17.158 -14.614 1 97.81 101 ASP B N 1
ATOM 1932 C CA . ASP B 1 101 ? 13.192 -17.05 -14.016 1 97.81 101 ASP B CA 1
ATOM 1933 C C . ASP B 1 101 ? 13.385 -15.688 -13.351 1 97.81 101 ASP B C 1
ATOM 1935 O O . ASP B 1 101 ? 12.418 -14.955 -13.135 1 97.81 101 ASP B O 1
ATOM 1939 N N . ARG B 1 102 ? 14.571 -15.413 -12.971 1 95.94 102 ARG B N 1
ATOM 1940 C CA . ARG B 1 102 ? 14.816 -14.222 -12.163 1 95.94 102 ARG B CA 1
ATOM 1941 C C . ARG B 1 102 ? 14.61 -12.953 -12.983 1 95.94 102 ARG B C 1
ATOM 1943 O O . ARG B 1 102 ? 14.45 -11.866 -12.424 1 95.94 102 ARG B O 1
ATOM 1950 N N . TYR B 1 103 ? 14.547 -13.018 -14.293 1 95.97 103 TYR B N 1
ATOM 1951 C CA . 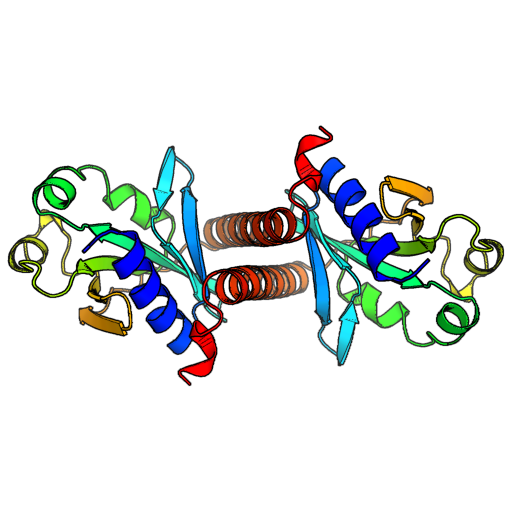TYR B 1 103 ? 14.554 -11.835 -15.147 1 95.97 103 TYR B CA 1
ATOM 1952 C C . TYR B 1 103 ? 13.201 -11.639 -15.819 1 95.97 103 TYR B C 1
ATOM 1954 O O . TYR B 1 103 ? 12.813 -10.511 -16.131 1 95.97 103 TYR B O 1
ATOM 1962 N N . ASP B 1 104 ? 12.512 -12.794 -16.017 1 96.37 104 ASP B N 1
ATOM 1963 C CA . ASP B 1 104 ? 11.29 -12.727 -16.813 1 96.37 104 ASP B CA 1
ATOM 1964 C C . ASP B 1 104 ? 10.308 -13.822 -16.404 1 96.37 104 ASP B C 1
ATOM 1966 O O . ASP B 1 104 ? 10.625 -14.666 -15.563 1 96.37 104 ASP B O 1
ATOM 1970 N N . ALA B 1 105 ? 9.122 -13.72 -16.915 1 98.59 105 ALA B N 1
ATOM 1971 C CA . ALA B 1 105 ? 8.072 -14.71 -16.687 1 98.59 105 ALA B CA 1
ATOM 1972 C C . ALA B 1 105 ? 7.097 -14.756 -17.86 1 98.59 105 ALA B C 1
ATOM 1974 O O . ALA B 1 105 ? 6.988 -13.793 -18.623 1 98.59 105 ALA B O 1
ATOM 1975 N N . ALA B 1 106 ? 6.464 -15.895 -17.998 1 98.53 106 ALA B N 1
ATOM 1976 C CA . ALA B 1 106 ? 5.465 -16.093 -19.046 1 98.53 106 ALA B CA 1
ATOM 1977 C C . ALA B 1 106 ? 4.237 -16.818 -18.503 1 98.53 106 ALA B C 1
ATOM 1979 O O . ALA B 1 106 ? 4.364 -17.799 -17.765 1 98.53 106 ALA B O 1
ATOM 1980 N N . VAL B 1 107 ? 3.074 -16.364 -18.915 1 98.82 107 VAL B N 1
ATOM 1981 C CA . VAL B 1 107 ? 1.835 -17.062 -18.589 1 98.82 107 VAL B CA 1
ATOM 1982 C C . VAL B 1 107 ? 1.635 -18.234 -19.547 1 98.82 107 VAL B C 1
ATOM 1984 O O . VAL B 1 107 ? 1.47 -18.038 -20.753 1 98.82 107 VAL B O 1
ATOM 1987 N N . MET B 1 108 ? 1.596 -19.423 -18.985 1 98.66 108 MET B N 1
ATOM 1988 C CA . MET B 1 108 ? 1.396 -20.627 -19.787 1 98.66 108 MET B CA 1
ATOM 1989 C C . MET B 1 108 ? -0.085 -20.972 -19.892 1 98.66 108 MET B C 1
ATOM 1991 O O . MET B 1 108 ? -0.508 -21.633 -20.843 1 98.66 108 MET B O 1
ATOM 1995 N N . ARG B 1 109 ? -0.84 -20.612 -18.924 1 98.79 109 ARG B N 1
ATOM 1996 C CA . ARG B 1 109 ? -2.286 -20.793 -18.844 1 98.79 109 ARG B CA 1
ATOM 1997 C C . ARG B 1 109 ? -2.938 -19.653 -18.069 1 98.79 109 ARG B C 1
ATOM 1999 O O . ARG B 1 109 ? -2.558 -19.372 -16.93 1 98.79 109 ARG B O 1
ATOM 2006 N N . GLU B 1 110 ? -3.917 -19.027 -18.7 1 98.7 110 GLU B N 1
ATOM 2007 C CA . GLU B 1 110 ? -4.652 -17.973 -18.008 1 98.7 110 GLU B CA 1
ATOM 2008 C C . GLU B 1 110 ? -5.515 -18.546 -16.887 1 98.7 110 GLU B C 1
ATOM 2010 O O . GLU B 1 110 ? -6.074 -19.636 -17.023 1 98.7 110 GLU B O 1
ATOM 2015 N N . ALA B 1 111 ? -5.588 -17.83 -15.82 1 98.82 111 ALA B N 1
ATOM 2016 C CA . ALA B 1 111 ? -6.509 -18.185 -14.743 1 98.82 111 ALA B CA 1
ATOM 2017 C C . ALA B 1 111 ? -7.937 -17.763 -15.081 1 98.82 111 ALA B C 1
ATOM 2019 O O . ALA B 1 111 ? -8.153 -16.708 -15.682 1 98.82 111 ALA B O 1
ATOM 2020 N N . ALA B 1 112 ? -8.908 -18.591 -14.674 1 98.73 112 ALA B N 1
ATOM 2021 C CA . ALA B 1 112 ? -10.297 -18.139 -14.71 1 98.73 112 ALA B CA 1
ATOM 2022 C C . ALA B 1 112 ? -10.542 -17.036 -13.684 1 98.73 112 ALA B C 1
ATOM 2024 O O . ALA B 1 112 ? -9.874 -16.983 -12.649 1 98.73 112 ALA B O 1
ATOM 2025 N N . THR B 1 113 ? -11.479 -16.166 -13.993 1 98.75 113 THR B N 1
ATOM 2026 C CA . THR B 1 113 ? -11.828 -15.085 -13.078 1 98.75 113 THR B CA 1
ATOM 2027 C C . THR B 1 113 ? -13.073 -15.441 -12.271 1 98.75 113 THR B C 1
ATOM 2029 O O . THR B 1 113 ? -14.117 -15.766 -12.84 1 98.75 113 THR B O 1
ATOM 2032 N N . PHE B 1 114 ? -12.964 -15.478 -11.016 1 98.56 114 PHE B N 1
ATOM 2033 C CA . PHE B 1 114 ? -14.066 -15.579 -10.066 1 98.56 114 PHE B CA 1
ATOM 2034 C C . PHE B 1 114 ? -14.108 -14.359 -9.154 1 98.56 114 PHE B C 1
ATOM 2036 O O . PHE B 1 114 ? -13.328 -14.26 -8.205 1 98.56 114 PHE B O 1
ATOM 2043 N N . PRO B 1 115 ? -15.018 -13.446 -9.367 1 98.42 115 PRO B N 1
ATOM 2044 C CA . PRO B 1 115 ? -15.008 -12.175 -8.64 1 98.42 115 PRO B CA 1
ATOM 2045 C C . PRO B 1 115 ? -15.219 -12.352 -7.138 1 98.42 115 PRO B C 1
ATOM 2047 O O . PRO B 1 115 ? -16.113 -13.092 -6.72 1 98.42 115 PRO B O 1
ATOM 2050 N N . LEU B 1 116 ? -14.447 -11.655 -6.338 1 98.25 116 LEU B N 1
ATOM 2051 C CA . LEU B 1 116 ? -14.647 -11.6 -4.895 1 98.25 116 LEU B CA 1
ATOM 2052 C C . LEU B 1 116 ? -15.901 -10.803 -4.55 1 98.25 116 LEU B C 1
ATOM 2054 O O . LEU B 1 116 ? -16.203 -9.8 -5.2 1 98.25 116 LEU B O 1
ATOM 2058 N N . PRO B 1 117 ? -16.534 -11.28 -3.51 1 97.63 117 PRO B N 1
ATOM 2059 C CA . PRO B 1 117 ? -17.572 -10.391 -2.981 1 97.63 117 PRO B CA 1
ATOM 2060 C C . PRO B 1 117 ? -17.02 -9.039 -2.537 1 97.63 117 PRO B C 1
ATOM 2062 O O . PRO B 1 117 ? -15.89 -8.959 -2.049 1 97.63 117 PRO B O 1
ATOM 2065 N N . ALA B 1 118 ? -17.866 -8.007 -2.633 1 96.64 118 ALA B N 1
ATOM 2066 C CA . ALA B 1 118 ? -17.45 -6.628 -2.39 1 96.64 118 ALA B CA 1
ATOM 2067 C C . ALA B 1 118 ? -16.873 -6.468 -0.987 1 96.64 118 ALA B C 1
ATOM 2069 O O . ALA B 1 118 ? -15.812 -5.865 -0.81 1 96.64 118 ALA B O 1
ATOM 2070 N N . PRO B 1 119 ? -17.513 -7.038 0.039 1 96.7 119 PRO B N 1
ATOM 2071 C CA . PRO B 1 119 ? -16.958 -6.877 1.385 1 96.7 119 PRO B CA 1
ATOM 2072 C C . PRO B 1 119 ? -15.577 -7.513 1.533 1 96.7 119 PRO B C 1
ATOM 2074 O O . PRO B 1 119 ? -14.709 -6.96 2.213 1 96.7 119 PRO B O 1
ATOM 2077 N N . THR B 1 120 ? -15.36 -8.635 0.901 1 97.4 120 THR B N 1
ATOM 2078 C CA . THR B 1 120 ? -14.071 -9.316 0.946 1 97.4 120 THR B CA 1
ATOM 2079 C C . THR B 1 120 ? -13.006 -8.507 0.212 1 97.4 120 THR B C 1
ATOM 2081 O O . THR B 1 120 ? -11.89 -8.343 0.71 1 97.4 120 THR B O 1
ATOM 2084 N N . ARG B 1 121 ? -13.378 -8.002 -0.912 1 98.04 121 ARG B N 1
ATOM 2085 C CA . ARG B 1 121 ? -12.447 -7.172 -1.669 1 98.04 121 ARG B CA 1
ATOM 2086 C C . ARG B 1 121 ? -12.025 -5.948 -0.863 1 98.04 121 ARG B C 1
ATOM 2088 O O . ARG B 1 121 ? -10.845 -5.592 -0.838 1 98.04 121 ARG B O 1
ATOM 2095 N N . ARG B 1 122 ? -12.959 -5.349 -0.236 1 97.46 122 ARG B N 1
ATOM 2096 C CA . ARG B 1 122 ? -12.671 -4.165 0.567 1 97.46 122 ARG B CA 1
ATOM 2097 C C . ARG B 1 122 ? -11.704 -4.492 1.699 1 97.46 122 ARG B C 1
ATOM 2099 O O . ARG B 1 122 ? -10.729 -3.77 1.919 1 97.46 122 ARG B O 1
ATOM 2106 N N . LYS B 1 123 ? -11.989 -5.509 2.34 1 97.53 123 LYS B N 1
ATOM 2107 C CA . LYS B 1 123 ? -11.152 -5.937 3.458 1 97.53 123 LYS B CA 1
ATOM 2108 C C . LYS B 1 123 ? -9.741 -6.278 2.989 1 97.53 123 LYS B C 1
ATOM 2110 O O . LYS B 1 123 ? -8.758 -5.856 3.602 1 97.53 123 LYS B O 1
ATOM 2115 N N . CYS B 1 124 ? -9.62 -6.983 1.942 1 98.03 124 CYS B N 1
ATOM 2116 C CA . CYS B 1 124 ? -8.33 -7.41 1.412 1 98.03 124 CYS B CA 1
ATOM 2117 C C . CYS B 1 124 ? -7.529 -6.218 0.902 1 98.03 124 CYS B C 1
ATOM 2119 O O . CYS B 1 124 ? -6.318 -6.14 1.119 1 98.03 124 CYS B O 1
ATOM 2121 N N . THR B 1 125 ? -8.241 -5.317 0.267 1 98.64 125 THR B N 1
ATOM 2122 C CA . THR B 1 125 ? -7.568 -4.138 -0.265 1 98.64 125 THR B CA 1
ATOM 2123 C C . THR B 1 125 ? -6.997 -3.285 0.865 1 98.64 125 THR B C 1
ATOM 2125 O O . THR B 1 125 ? -5.857 -2.824 0.785 1 98.64 125 THR B O 1
ATOM 2128 N N . LEU B 1 126 ? -7.777 -3.132 1.881 1 98.74 126 LEU B N 1
ATOM 2129 C CA . LEU B 1 126 ? -7.309 -2.351 3.02 1 98.74 126 LEU B CA 1
ATOM 2130 C C . LEU B 1 126 ? -6.114 -3.023 3.687 1 98.74 126 LEU B C 1
ATOM 2132 O O . LEU B 1 126 ? -5.116 -2.365 3.99 1 98.74 126 LEU B O 1
ATOM 2136 N N . ALA B 1 127 ? -6.196 -4.29 3.895 1 98.61 127 ALA B N 1
ATOM 2137 C CA . ALA B 1 127 ? -5.094 -5.026 4.509 1 98.61 127 ALA B CA 1
ATOM 2138 C C . ALA B 1 127 ? -3.833 -4.937 3.654 1 98.61 127 ALA B C 1
ATOM 2140 O O . ALA B 1 127 ? -2.732 -4.75 4.177 1 98.61 127 ALA B O 1
ATOM 2141 N N . PHE B 1 128 ? -4.052 -5.103 2.369 1 98.81 128 PHE B N 1
ATOM 2142 C CA . PHE B 1 128 ? -2.957 -4.995 1.412 1 98.81 128 PHE B CA 1
ATOM 2143 C C . PHE B 1 128 ? -2.311 -3.617 1.482 1 98.81 128 PHE B C 1
ATOM 2145 O O . PHE B 1 128 ? -1.085 -3.503 1.547 1 98.81 128 PHE B O 1
ATOM 2152 N N . ALA B 1 129 ? -3.113 -2.57 1.499 1 98.91 129 ALA B N 1
ATOM 2153 C CA . ALA B 1 129 ? -2.642 -1.188 1.555 1 98.91 129 ALA B CA 1
ATOM 2154 C C . ALA B 1 129 ? -1.79 -0.949 2.798 1 98.91 129 ALA B C 1
ATOM 2156 O O . ALA B 1 129 ? -0.685 -0.409 2.707 1 98.91 129 ALA B O 1
ATOM 2157 N N . ARG B 1 130 ? -2.291 -1.356 3.862 1 98.85 130 ARG B N 1
ATOM 2158 C CA . ARG B 1 130 ? -1.606 -1.124 5.129 1 98.85 130 ARG B CA 1
ATOM 2159 C C . ARG B 1 130 ? -0.301 -1.911 5.198 1 98.85 130 ARG B C 1
ATOM 2161 O O . ARG B 1 130 ? 0.714 -1.4 5.676 1 98.85 130 ARG B O 1
ATOM 2168 N N . ARG B 1 131 ? -0.294 -3.065 4.75 1 98.69 131 ARG B N 1
ATOM 2169 C CA . ARG B 1 131 ? 0.92 -3.876 4.74 1 98.69 131 ARG B CA 1
ATOM 2170 C C . ARG B 1 131 ? 1.985 -3.255 3.843 1 98.69 131 ARG B C 1
ATOM 2172 O O . ARG B 1 131 ? 3.155 -3.173 4.224 1 98.69 131 ARG B O 1
ATOM 2179 N N . ALA B 1 132 ? 1.533 -2.881 2.668 1 98.88 132 ALA B N 1
ATOM 2180 C CA . ALA B 1 132 ? 2.475 -2.271 1.733 1 98.88 132 ALA B CA 1
ATOM 2181 C C . ALA B 1 132 ? 3.097 -1.01 2.327 1 98.88 132 ALA B C 1
ATOM 2183 O O . ALA B 1 132 ? 4.316 -0.827 2.271 1 98.88 132 ALA B O 1
ATOM 2184 N N . ALA B 1 133 ? 2.279 -0.186 2.873 1 98.87 133 ALA B N 1
ATOM 2185 C CA . ALA B 1 133 ? 2.769 1.059 3.46 1 98.87 133 ALA B CA 1
ATOM 2186 C C . ALA B 1 133 ? 3.703 0.78 4.634 1 98.87 133 ALA B C 1
ATOM 2188 O O . ALA B 1 133 ? 4.718 1.461 4.804 1 98.87 133 ALA B O 1
ATOM 2189 N N . ARG B 1 134 ? 3.396 -0.165 5.43 1 98.38 134 ARG B N 1
ATOM 2190 C CA . ARG B 1 134 ? 4.251 -0.526 6.556 1 98.38 134 ARG B CA 1
ATOM 2191 C C . ARG B 1 134 ? 5.623 -0.987 6.076 1 98.38 134 ARG B C 1
ATOM 2193 O O . ARG B 1 134 ? 6.642 -0.668 6.692 1 98.38 134 ARG B O 1
ATOM 2200 N N . ARG B 1 135 ? 5.65 -1.722 5.039 1 98.44 135 ARG B N 1
ATOM 2201 C CA . ARG B 1 135 ? 6.925 -2.162 4.483 1 98.44 135 ARG B CA 1
ATOM 2202 C C . ARG B 1 135 ? 7.749 -0.975 3.996 1 98.44 135 ARG B C 1
ATOM 2204 O O . ARG B 1 135 ? 8.967 -0.939 4.182 1 98.44 135 ARG B O 1
ATOM 2211 N N . VAL B 1 136 ? 7.065 -0.038 3.34 1 98.63 136 VAL B N 1
ATOM 2212 C CA . VAL B 1 136 ? 7.759 1.17 2.904 1 98.63 136 VAL B CA 1
ATOM 2213 C C . VAL B 1 136 ? 8.381 1.872 4.108 1 98.63 136 VAL B C 1
ATOM 2215 O O . VAL B 1 136 ? 9.556 2.247 4.078 1 98.63 136 VAL B O 1
ATOM 2218 N N . ILE B 1 137 ? 7.596 2.011 5.189 1 98.38 137 ILE B N 1
ATOM 2219 C CA . ILE B 1 137 ? 8.075 2.671 6.399 1 98.38 137 ILE B CA 1
ATOM 2220 C C . ILE B 1 137 ? 9.283 1.92 6.954 1 98.38 137 ILE B C 1
ATOM 2222 O O . ILE B 1 137 ? 10.293 2.532 7.307 1 98.38 137 ILE B O 1
ATOM 2226 N N . GLN B 1 138 ? 9.176 0.641 7.005 1 97.37 138 GLN B N 1
ATOM 2227 C CA . GLN B 1 138 ? 10.233 -0.183 7.58 1 97.37 138 GLN B CA 1
ATOM 2228 C C . GLN B 1 138 ? 11.523 -0.066 6.773 1 97.37 138 GLN B C 1
ATOM 2230 O O . GLN B 1 138 ? 12.617 -0.042 7.341 1 97.37 138 GLN B O 1
ATOM 2235 N N . ILE B 1 139 ? 11.365 -0.01 5.492 1 97.24 139 ILE B N 1
ATOM 2236 C CA . ILE B 1 139 ? 12.527 0.081 4.615 1 97.24 139 ILE B CA 1
ATOM 2237 C C . ILE B 1 139 ? 13.191 1.446 4.779 1 97.24 139 ILE B C 1
ATOM 2239 O O . ILE B 1 139 ? 14.419 1.542 4.854 1 97.24 139 ILE B O 1
ATOM 2243 N N . LEU B 1 140 ? 12.412 2.502 4.904 1 96.15 140 LEU B N 1
ATOM 2244 C CA . LEU B 1 140 ? 12.925 3.867 4.914 1 96.15 140 LEU B CA 1
ATOM 2245 C C . LEU B 1 140 ? 13.388 4.264 6.312 1 96.15 140 LEU B C 1
ATOM 2247 O O . LEU B 1 140 ? 14.281 5.101 6.461 1 96.15 140 LEU B O 1
ATOM 2251 N N . ASP B 1 141 ? 12.767 3.742 7.368 1 97.05 141 ASP B N 1
ATOM 2252 C CA . ASP B 1 141 ? 13.053 4.022 8.771 1 97.05 141 ASP B CA 1
ATOM 2253 C C . ASP B 1 141 ? 12.995 2.746 9.609 1 97.05 141 ASP B C 1
ATOM 2255 O O . ASP B 1 141 ? 12.043 2.535 10.362 1 97.05 141 ASP B O 1
ATOM 2259 N N . PRO B 1 142 ? 14.02 1.95 9.607 1 94.98 142 PRO B N 1
ATOM 2260 C CA . PRO B 1 142 ? 14.009 0.645 10.273 1 94.98 142 PRO B CA 1
ATOM 2261 C C . PRO B 1 142 ? 13.767 0.753 11.777 1 94.98 142 PRO B C 1
ATOM 2263 O O . PRO B 1 142 ? 13.346 -0.219 12.409 1 94.98 142 PRO B O 1
ATOM 2266 N N . ASP B 1 143 ? 13.854 1.963 12.32 1 93.82 143 ASP B N 1
ATOM 2267 C CA . ASP B 1 143 ? 13.712 2.141 13.762 1 93.82 143 ASP B CA 1
ATOM 2268 C C . ASP B 1 143 ? 12.316 2.649 14.118 1 93.82 143 ASP B C 1
ATOM 2270 O O . ASP B 1 143 ? 12.021 2.9 15.288 1 93.82 143 ASP B O 1
ATOM 2274 N N . ALA B 1 144 ? 11.477 2.779 13.148 1 92.18 144 ALA B N 1
ATOM 2275 C CA . ALA B 1 144 ? 10.168 3.387 13.373 1 92.18 144 ALA B CA 1
ATOM 2276 C C . ALA B 1 144 ? 9.31 2.518 14.289 1 92.18 144 ALA B C 1
ATOM 2278 O O . ALA B 1 144 ? 8.546 3.034 15.107 1 92.18 144 ALA B O 1
ATOM 2279 N N . GLU B 1 145 ? 9.403 1.148 14.157 1 80.64 145 GLU B N 1
ATOM 2280 C CA . GLU B 1 145 ? 8.588 0.243 14.961 1 80.64 145 GLU B CA 1
ATOM 2281 C C . GLU B 1 145 ? 9.282 -0.104 16.275 1 80.64 145 GLU B C 1
ATOM 2283 O O . GLU B 1 145 ? 8.636 -0.552 17.225 1 80.64 145 GLU B O 1
ATOM 2288 N N . ALA B 1 146 ? 10.586 -0.225 16.236 1 65.28 146 ALA B N 1
ATOM 2289 C CA . ALA B 1 146 ? 11.337 -0.59 17.434 1 65.28 146 ALA B CA 1
ATOM 2290 C C . ALA B 1 146 ? 11.05 0.379 18.578 1 65.28 146 ALA B C 1
ATOM 2292 O O . ALA B 1 146 ? 11.298 0.063 19.744 1 65.28 146 ALA B O 1
ATOM 2293 N N . ALA B 1 147 ? 10.621 1.604 18.331 1 46.91 147 ALA B N 1
ATOM 2294 C CA . ALA B 1 147 ? 10.475 2.575 19.413 1 46.91 147 ALA B CA 1
ATOM 2295 C C . ALA B 1 147 ? 9.298 2.217 20.316 1 46.91 147 ALA B C 1
ATOM 2297 O O . ALA B 1 147 ? 9.089 2.849 21.354 1 46.91 147 ALA B O 1
ATOM 2298 N N . PHE B 1 148 ? 8.57 0.899 19.92 1 45.46 148 PHE B N 1
ATOM 2299 C CA . PHE B 1 148 ? 7.465 0.582 20.817 1 45.46 148 PHE B CA 1
ATOM 2300 C C . PHE B 1 148 ? 7.372 -0.921 21.053 1 45.46 148 PHE B C 1
ATOM 2302 O O . PHE B 1 148 ? 7.718 -1.714 20.176 1 45.46 148 PHE B O 1
#